Protein AF-A0A9X8BL71-F1 (afdb_monomer_lite)

Structure (mmCIF, N/CA/C/O backbone):
data_AF-A0A9X8BL71-F1
#
_entry.id   AF-A0A9X8BL71-F1
#
loop_
_atom_site.group_PDB
_atom_site.id
_atom_site.type_symbol
_atom_site.label_atom_id
_atom_site.label_alt_id
_atom_site.label_comp_id
_atom_site.label_asym_id
_atom_site.label_entity_id
_atom_site.label_seq_id
_atom_site.pdbx_PDB_ins_code
_atom_site.Cartn_x
_atom_site.Cartn_y
_atom_site.Cartn_z
_atom_site.occupancy
_atom_site.B_iso_or_equiv
_atom_site.auth_seq_id
_atom_site.auth_comp_id
_atom_site.auth_asym_id
_atom_site.auth_atom_id
_atom_site.pdbx_PDB_model_num
ATOM 1 N N . MET A 1 1 ? -36.465 2.097 -69.182 1.00 42.53 1 MET A N 1
ATOM 2 C CA . MET A 1 1 ? -35.877 3.224 -68.424 1.00 42.53 1 MET A CA 1
ATOM 3 C C . MET A 1 1 ? -35.807 2.809 -66.964 1.00 42.53 1 MET A C 1
ATOM 5 O O . MET A 1 1 ? -36.840 2.729 -66.320 1.00 42.53 1 MET A O 1
ATOM 9 N N . GLY A 1 2 ? -34.626 2.405 -66.493 1.00 34.69 2 GLY A N 1
ATOM 10 C CA . GLY A 1 2 ? -34.419 1.931 -65.124 1.00 34.69 2 GLY A CA 1
ATOM 11 C C . GLY A 1 2 ? -33.659 2.970 -64.309 1.00 34.69 2 GLY A C 1
ATOM 12 O O . GLY A 1 2 ? -32.609 3.430 -64.747 1.00 34.69 2 GLY A O 1
ATOM 13 N N . VAL A 1 3 ? -34.172 3.318 -63.130 1.00 37.19 3 VAL A N 1
ATOM 14 C CA . VAL A 1 3 ? -33.459 4.131 -62.138 1.00 37.19 3 VAL A CA 1
ATOM 15 C C . VAL A 1 3 ? -33.104 3.213 -60.973 1.00 37.19 3 VAL A C 1
ATOM 17 O O . VAL A 1 3 ? -33.975 2.745 -60.243 1.00 37.19 3 VAL A O 1
ATOM 20 N N . LYS A 1 4 ? -31.811 2.897 -60.856 1.00 36.00 4 LYS A N 1
ATOM 21 C CA . LYS A 1 4 ? -31.236 2.114 -59.760 1.00 36.00 4 LYS A CA 1
ATOM 22 C C . LYS A 1 4 ? -31.095 2.983 -58.509 1.00 36.00 4 LYS A C 1
ATOM 24 O O . LYS A 1 4 ? -30.549 4.082 -58.560 1.00 36.00 4 LYS A O 1
ATOM 29 N N . VAL A 1 5 ? -31.543 2.420 -57.392 1.00 34.47 5 VAL A N 1
ATOM 30 C CA . VAL A 1 5 ? -31.324 2.873 -56.014 1.00 34.47 5 VAL A CA 1
ATOM 31 C C . VAL A 1 5 ? -29.822 2.951 -55.711 1.00 34.47 5 VAL A C 1
ATOM 33 O O . VAL A 1 5 ? -29.068 2.028 -56.024 1.00 34.47 5 VAL A O 1
ATOM 36 N N . ARG A 1 6 ? -29.387 4.052 -55.091 1.00 33.81 6 ARG A N 1
ATOM 37 C CA . ARG A 1 6 ? -28.014 4.268 -54.616 1.00 33.81 6 ARG A CA 1
ATOM 38 C C . ARG A 1 6 ? -27.893 3.672 -53.208 1.00 33.81 6 ARG A C 1
ATOM 40 O O . ARG A 1 6 ? -28.439 4.225 -52.260 1.00 33.81 6 ARG A O 1
ATOM 47 N N . VAL A 1 7 ? -27.210 2.537 -53.083 1.00 36.06 7 VAL A N 1
ATOM 48 C CA . VAL A 1 7 ? -26.837 1.940 -51.790 1.00 36.06 7 VAL A CA 1
ATOM 49 C C . VAL A 1 7 ? -25.529 2.586 -51.323 1.00 36.06 7 VAL A C 1
ATOM 51 O O . VAL A 1 7 ? -24.581 2.694 -52.100 1.00 36.06 7 VAL A O 1
ATOM 54 N N . GLN A 1 8 ? -25.501 3.061 -50.076 1.00 35.25 8 GLN A N 1
ATOM 55 C CA . GLN A 1 8 ? -24.311 3.602 -49.414 1.00 35.25 8 GLN A CA 1
ATOM 56 C C . GLN A 1 8 ? -23.224 2.525 -49.261 1.00 35.25 8 GLN A C 1
ATOM 58 O O . GLN A 1 8 ? -23.508 1.398 -48.862 1.00 35.25 8 GLN A O 1
ATOM 63 N N . SER A 1 9 ? -21.977 2.899 -49.560 1.00 34.56 9 SER A N 1
ATOM 64 C CA . SER A 1 9 ? -20.780 2.080 -49.334 1.00 34.56 9 SER A CA 1
ATOM 65 C C . SER A 1 9 ? -20.351 2.151 -47.865 1.00 34.56 9 SER A C 1
ATOM 67 O O . SER A 1 9 ? -20.309 3.256 -47.318 1.00 34.56 9 SER A O 1
ATOM 69 N N . PRO A 1 10 ? -19.976 1.030 -47.228 1.00 38.28 10 PRO A N 1
ATOM 70 C CA . PRO A 1 10 ? -19.400 1.042 -45.895 1.00 38.28 10 PRO A CA 1
ATOM 71 C C . PRO A 1 10 ? -17.873 1.241 -45.911 1.00 38.28 10 PRO A C 1
ATOM 73 O O . PRO A 1 10 ? -17.178 0.861 -46.850 1.00 38.28 10 PRO A O 1
ATOM 76 N N . SER A 1 11 ? -17.410 1.778 -44.781 1.00 36.69 11 SER A N 1
ATOM 77 C CA . SER A 1 11 ? -16.086 1.665 -44.154 1.00 36.69 11 SER A CA 1
ATOM 78 C C . SER A 1 11 ? -14.888 2.403 -44.768 1.00 36.69 11 SER A C 1
ATOM 80 O O . SER A 1 11 ? -14.173 1.884 -45.623 1.00 36.69 11 SER A O 1
ATOM 82 N N . GLU A 1 12 ? -14.565 3.548 -44.163 1.00 38.12 12 GLU A N 1
ATOM 83 C CA . GLU A 1 12 ? -13.177 3.947 -43.927 1.00 38.12 12 GLU A CA 1
ATOM 84 C C . GLU A 1 12 ? -12.542 2.949 -42.945 1.00 38.12 12 GLU A C 1
ATOM 86 O O . GLU A 1 12 ? -12.795 2.982 -41.742 1.00 38.12 12 GLU A O 1
ATOM 91 N N . VAL A 1 13 ? -11.724 2.034 -43.461 1.00 36.94 13 VAL A N 1
ATOM 92 C CA . VAL A 1 13 ? -10.752 1.293 -42.651 1.00 36.94 13 VAL A CA 1
ATOM 93 C C . VAL A 1 13 ? -9.390 1.897 -42.958 1.00 36.94 13 VAL A C 1
ATOM 95 O O . VAL A 1 13 ? -8.864 1.723 -44.058 1.00 36.94 13 VAL A O 1
ATOM 98 N N . ALA A 1 14 ? -8.835 2.634 -41.997 1.00 33.94 14 ALA A N 1
ATOM 99 C CA . ALA A 1 14 ? -7.467 3.128 -42.061 1.00 33.94 14 ALA A CA 1
ATOM 100 C C . ALA A 1 14 ? -6.507 1.935 -42.213 1.00 33.94 14 ALA A C 1
ATOM 102 O O . ALA A 1 14 ? -6.445 1.058 -41.349 1.00 33.94 14 ALA A O 1
ATOM 103 N N . ARG A 1 15 ? -5.794 1.879 -43.342 1.00 34.44 15 ARG A N 1
ATOM 104 C CA . ARG A 1 15 ? -4.758 0.878 -43.613 1.00 34.44 15 ARG A CA 1
ATOM 105 C C . ARG A 1 15 ? -3.467 1.299 -42.915 1.00 34.44 15 ARG A C 1
ATOM 107 O O . ARG A 1 15 ? -2.994 2.410 -43.119 1.00 34.44 15 ARG A O 1
ATOM 114 N N . CYS A 1 16 ? -2.906 0.405 -42.109 1.00 40.03 16 CYS A N 1
ATOM 115 C CA . CYS A 1 16 ? -1.539 0.521 -41.613 1.00 40.03 16 CYS A CA 1
ATOM 116 C C . CYS A 1 16 ? -0.601 0.118 -42.765 1.00 40.03 16 CYS A C 1
ATOM 118 O O . CYS A 1 16 ? -0.663 -1.020 -43.229 1.00 40.03 16 CYS A O 1
ATOM 120 N N . GLU A 1 17 ? 0.209 1.042 -43.275 1.00 38.09 17 GLU A N 1
ATOM 121 C CA . GLU A 1 17 ? 1.196 0.751 -44.317 1.00 38.09 17 GLU A CA 1
ATOM 122 C C . GLU A 1 17 ? 2.411 0.039 -43.709 1.00 38.09 17 GLU A C 1
ATOM 124 O O . GLU A 1 17 ? 3.272 0.677 -43.113 1.00 38.09 17 GLU A O 1
ATOM 129 N N . ASP A 1 18 ? 2.472 -1.287 -43.854 1.00 41.06 18 ASP A N 1
ATOM 130 C CA . ASP A 1 18 ? 3.735 -2.028 -43.961 1.00 41.06 18 ASP A CA 1
ATOM 131 C C . ASP A 1 18 ? 3.487 -3.342 -44.746 1.00 41.06 18 ASP A C 1
ATOM 133 O O . ASP A 1 18 ? 2.776 -4.222 -44.246 1.00 41.06 18 ASP A O 1
ATOM 137 N N . PRO A 1 19 ? 3.974 -3.507 -45.995 1.00 40.38 19 PRO A N 1
ATOM 138 C CA . PRO A 1 19 ? 3.538 -4.596 -46.882 1.00 40.38 19 PRO A CA 1
ATOM 139 C C . PRO A 1 19 ? 4.085 -5.995 -46.549 1.00 40.38 19 PRO A C 1
ATOM 141 O O . PRO A 1 19 ? 3.813 -6.933 -47.296 1.00 40.38 19 PRO A O 1
ATOM 144 N N . ALA A 1 20 ? 4.870 -6.168 -45.481 1.00 43.75 20 ALA A N 1
ATOM 145 C CA . ALA A 1 20 ? 5.660 -7.387 -45.271 1.00 43.75 20 ALA A CA 1
ATOM 146 C C . ALA A 1 20 ? 5.193 -8.312 -44.129 1.00 43.75 20 ALA A C 1
ATOM 148 O O . ALA A 1 20 ? 5.834 -9.335 -43.889 1.00 43.75 20 ALA A O 1
ATOM 149 N N . ILE A 1 21 ? 4.091 -8.019 -43.425 1.00 43.31 21 ILE A N 1
ATOM 150 C CA . ILE A 1 21 ? 3.631 -8.869 -42.313 1.00 43.31 21 ILE A CA 1
ATOM 151 C C . ILE A 1 21 ? 2.203 -9.360 -42.561 1.00 43.31 21 ILE A C 1
ATOM 153 O O . ILE A 1 21 ? 1.238 -8.605 -42.519 1.00 43.31 21 ILE A O 1
ATOM 157 N N . SER A 1 22 ? 2.121 -10.666 -42.818 1.00 37.38 22 SER A N 1
ATOM 158 C CA . SER A 1 22 ? 0.932 -11.519 -42.899 1.00 37.38 22 SER A CA 1
ATOM 159 C C . SER A 1 22 ? -0.295 -11.003 -42.130 1.00 37.38 22 SER A C 1
ATOM 161 O O . SER A 1 22 ? -0.257 -10.727 -40.930 1.00 37.38 22 SER A O 1
ATOM 163 N N . ALA A 1 23 ? -1.412 -10.954 -42.850 1.00 43.12 23 ALA A N 1
ATOM 164 C CA . ALA A 1 23 ? -2.680 -10.336 -42.496 1.00 43.12 23 ALA A CA 1
ATOM 165 C C . ALA A 1 23 ? -3.531 -11.134 -41.481 1.00 43.12 23 ALA A C 1
ATOM 167 O O . ALA A 1 23 ? -4.667 -11.500 -41.774 1.00 43.12 23 ALA A O 1
ATOM 168 N N . THR A 1 24 ? -3.022 -11.390 -40.273 1.00 39.34 24 THR A N 1
ATOM 169 C CA . THR A 1 24 ? -3.803 -12.061 -39.205 1.00 39.34 24 THR A CA 1
ATOM 170 C C . THR A 1 24 ? -3.728 -11.415 -37.823 1.00 39.34 24 THR A C 1
ATOM 172 O O . THR A 1 24 ? -4.415 -11.871 -36.911 1.00 39.34 24 THR A O 1
ATOM 175 N N . LEU A 1 25 ? -2.972 -10.330 -37.640 1.00 44.84 25 LEU A N 1
ATOM 176 C CA . LEU A 1 25 ? -3.018 -9.547 -36.404 1.00 44.84 25 LEU A CA 1
ATOM 177 C C . LEU A 1 25 ? -3.731 -8.219 -36.683 1.00 44.84 25 LEU A C 1
ATOM 179 O O . LEU A 1 25 ? -3.232 -7.445 -37.501 1.00 44.84 25 LEU A O 1
ATOM 183 N N . PRO A 1 26 ? -4.883 -7.927 -36.044 1.00 46.94 26 PRO A N 1
ATOM 184 C CA . PRO A 1 26 ? -5.487 -6.605 -36.160 1.00 46.94 26 PRO A CA 1
ATOM 185 C C . PRO A 1 26 ? -4.450 -5.561 -35.735 1.00 46.94 26 PRO A C 1
ATOM 187 O O . PRO A 1 26 ? -3.724 -5.792 -34.761 1.00 46.94 26 PRO A O 1
ATOM 190 N N . CYS A 1 27 ? -4.358 -4.430 -36.453 1.00 43.50 27 CYS A N 1
ATOM 191 C CA . CYS A 1 27 ? -3.534 -3.302 -36.011 1.00 43.50 27 CYS A CA 1
ATOM 192 C C . CYS A 1 27 ? -3.857 -3.057 -34.536 1.00 43.50 27 CYS A C 1
ATOM 194 O O . CYS A 1 27 ? -5.011 -2.812 -34.184 1.00 43.50 27 CYS A O 1
ATOM 196 N N . ALA A 1 28 ? -2.863 -3.242 -33.666 1.00 55.75 28 ALA A N 1
ATOM 197 C CA . ALA A 1 28 ? -3.102 -3.289 -32.235 1.00 55.75 28 ALA A CA 1
ATOM 198 C C . ALA A 1 28 ? -3.668 -1.938 -31.792 1.00 55.75 28 ALA A C 1
ATOM 200 O O . ALA A 1 28 ? -2.936 -0.950 -31.743 1.00 55.75 28 ALA A O 1
ATOM 201 N N . SER A 1 29 ? -4.962 -1.884 -31.472 1.00 69.06 29 SER A N 1
ATOM 202 C CA . SER A 1 29 ? -5.596 -0.687 -30.938 1.00 69.06 29 SER A CA 1
ATOM 203 C C . SER A 1 29 ? -4.992 -0.401 -29.564 1.00 69.06 29 SER A C 1
ATOM 205 O O . SER A 1 29 ? -5.346 -1.010 -28.548 1.00 69.06 29 SER A O 1
ATOM 207 N N . CYS A 1 30 ? -4.009 0.496 -29.552 1.00 77.56 30 CYS A N 1
ATOM 208 C CA . CYS A 1 30 ? -3.276 0.905 -28.367 1.00 77.56 30 CYS A CA 1
ATOM 209 C C . CYS A 1 30 ? -4.239 1.322 -27.256 1.00 77.56 30 CYS A C 1
ATOM 211 O O . CYS A 1 30 ? -5.086 2.187 -27.471 1.00 77.56 30 CYS A O 1
ATOM 213 N N . TRP A 1 31 ? -4.093 0.724 -26.067 1.00 79.75 31 TRP A N 1
ATOM 214 C CA . TRP A 1 31 ? -4.802 1.168 -24.857 1.00 79.75 31 TRP A CA 1
ATOM 215 C C . TRP A 1 31 ? -6.340 1.143 -24.981 1.00 79.75 31 TRP A C 1
ATOM 217 O O . TRP A 1 31 ? -7.043 1.908 -24.331 1.00 79.75 31 TRP A O 1
ATOM 227 N N . SER A 1 32 ? -6.872 0.257 -25.826 1.00 84.25 32 SER A N 1
ATOM 228 C CA . SER A 1 32 ? -8.287 0.239 -26.231 1.00 84.25 32 SER A CA 1
ATOM 229 C C . SER A 1 32 ? -9.255 -0.432 -25.253 1.00 84.25 32 SER A C 1
ATOM 231 O O . SER A 1 32 ? -10.466 -0.422 -25.488 1.00 84.25 32 SER A O 1
ATOM 233 N N . LYS A 1 33 ? -8.749 -1.004 -24.159 1.00 87.62 33 LYS A N 1
ATOM 234 C CA . LYS A 1 33 ? -9.543 -1.637 -23.103 1.00 87.62 33 LYS A CA 1
ATOM 235 C C . LYS A 1 33 ? -8.941 -1.354 -21.737 1.00 87.62 33 LYS A C 1
ATOM 237 O O . LYS A 1 33 ? -7.735 -1.145 -21.635 1.00 87.62 33 LYS A O 1
ATOM 242 N N . ASP A 1 34 ? -9.781 -1.395 -20.716 1.00 93.25 34 ASP A N 1
ATOM 243 C CA . ASP A 1 34 ? -9.341 -1.376 -19.326 1.00 93.25 34 ASP A CA 1
ATOM 244 C C . ASP A 1 34 ? -8.928 -2.790 -18.895 1.00 93.25 34 ASP A C 1
ATOM 246 O O . ASP A 1 34 ? -9.400 -3.786 -19.451 1.00 93.25 34 ASP A O 1
ATOM 250 N N . TYR A 1 35 ? -8.039 -2.874 -17.911 1.00 93.38 35 TYR A N 1
ATOM 251 C CA . TYR A 1 35 ? -7.516 -4.132 -17.380 1.00 93.38 35 TYR A CA 1
ATOM 252 C C . TYR A 1 35 ? -7.792 -4.192 -15.887 1.00 93.38 35 TYR A C 1
ATOM 254 O O . TYR A 1 35 ? -7.614 -3.191 -15.200 1.00 93.38 35 TYR A O 1
ATOM 262 N N . ALA A 1 36 ? -8.194 -5.349 -15.372 1.00 96.25 36 ALA A N 1
ATOM 263 C CA . ALA A 1 36 ? -8.408 -5.539 -13.945 1.00 96.25 36 ALA A CA 1
ATOM 264 C C . ALA A 1 36 ? -7.913 -6.912 -13.498 1.00 96.25 36 ALA A C 1
ATOM 266 O O . ALA A 1 36 ? -8.026 -7.883 -14.246 1.00 96.25 36 ALA A O 1
ATOM 267 N N . LYS A 1 37 ? -7.397 -6.987 -12.270 1.00 96.38 37 LYS A N 1
ATOM 268 C CA . LYS A 1 37 ? -6.933 -8.226 -11.646 1.00 96.38 37 LYS A CA 1
ATOM 269 C C . LYS A 1 37 ? -7.162 -8.189 -10.142 1.00 96.38 37 LYS A C 1
ATOM 271 O O . LYS A 1 37 ? -6.903 -7.176 -9.495 1.00 96.38 37 LYS A O 1
ATOM 276 N N . GLU A 1 38 ? -7.626 -9.306 -9.596 1.00 97.94 38 GLU A N 1
ATOM 277 C CA . GLU A 1 38 ? -7.583 -9.563 -8.157 1.00 97.94 38 GLU A CA 1
ATOM 278 C C . GLU A 1 38 ? -6.178 -10.057 -7.807 1.00 97.94 38 GLU A C 1
ATOM 280 O O . GLU A 1 38 ? -5.714 -11.081 -8.314 1.00 97.94 38 GLU A O 1
ATOM 285 N N . ILE A 1 39 ? -5.483 -9.299 -6.970 1.00 98.06 39 ILE A N 1
ATOM 286 C CA . ILE A 1 39 ? -4.155 -9.636 -6.483 1.00 98.06 39 ILE A CA 1
ATOM 287 C C . ILE A 1 39 ? -4.312 -10.448 -5.206 1.00 98.06 39 ILE A C 1
ATOM 289 O O . ILE A 1 39 ? -5.062 -10.075 -4.308 1.00 98.06 39 ILE A O 1
ATOM 293 N N . LYS A 1 40 ? -3.599 -11.571 -5.137 1.00 97.12 40 LYS A N 1
ATOM 294 C CA . LYS A 1 40 ? -3.461 -12.401 -3.940 1.00 97.12 40 LYS A CA 1
ATOM 295 C C . LYS A 1 40 ? -2.095 -13.070 -3.964 1.00 97.12 40 LYS A C 1
ATOM 297 O O . LYS A 1 40 ? -1.930 -14.133 -4.556 1.00 97.12 40 LYS A O 1
ATOM 302 N N . VAL A 1 41 ? -1.108 -12.423 -3.355 1.00 95.44 41 VAL A N 1
ATOM 303 C CA . VAL A 1 41 ? 0.298 -12.851 -3.432 1.00 95.44 41 VAL A CA 1
ATOM 304 C C . VAL A 1 41 ? 0.991 -12.742 -2.083 1.00 95.44 41 VAL A C 1
ATOM 306 O O . VAL A 1 41 ? 0.605 -11.928 -1.249 1.00 95.44 41 VAL A O 1
ATOM 309 N N . ASN A 1 42 ? 2.031 -13.544 -1.861 1.00 94.44 42 ASN A N 1
ATOM 310 C CA . ASN A 1 42 ? 2.946 -13.316 -0.745 1.00 94.44 42 ASN A CA 1
ATOM 311 C C . ASN A 1 42 ? 3.889 -12.152 -1.118 1.00 94.44 42 ASN A C 1
ATOM 313 O O . ASN A 1 42 ? 4.532 -12.233 -2.168 1.00 94.44 42 ASN A O 1
ATOM 317 N N . PRO A 1 43 ? 3.964 -11.073 -0.316 1.00 94.69 43 PRO A N 1
ATOM 318 C CA . PRO A 1 43 ? 4.797 -9.915 -0.635 1.00 94.69 43 PRO A CA 1
ATOM 319 C C . PRO A 1 43 ? 6.295 -10.195 -0.439 1.00 94.69 43 PRO A C 1
ATOM 321 O O . PRO A 1 43 ? 7.130 -9.544 -1.070 1.00 94.69 43 PRO A O 1
ATOM 324 N N . VAL A 1 44 ? 6.653 -11.174 0.400 1.00 93.12 44 VAL A N 1
ATOM 325 C CA . VAL A 1 44 ? 8.048 -11.519 0.704 1.00 93.12 44 VAL A CA 1
ATOM 326 C C . VAL A 1 44 ? 8.724 -12.091 -0.532 1.00 93.12 44 VAL A C 1
ATOM 328 O O . VAL A 1 44 ? 8.198 -13.002 -1.169 1.00 93.12 44 VAL A O 1
ATOM 331 N N . LYS A 1 45 ? 9.887 -11.534 -0.883 1.00 92.69 45 LYS A N 1
ATOM 332 C CA . LYS A 1 45 ? 10.661 -11.858 -2.097 1.00 92.69 45 LYS A CA 1
ATOM 333 C C . LYS A 1 45 ? 9.936 -11.570 -3.423 1.00 92.69 45 LYS A C 1
ATOM 335 O O . LYS A 1 45 ? 10.494 -11.833 -4.483 1.00 92.69 45 LYS A O 1
ATOM 340 N N . ARG A 1 46 ? 8.730 -10.991 -3.384 1.00 95.06 46 ARG A N 1
ATOM 341 C CA . ARG A 1 46 ? 8.026 -10.463 -4.563 1.00 95.06 46 ARG A CA 1
ATOM 342 C C . ARG A 1 46 ? 8.116 -8.944 -4.639 1.00 95.06 46 ARG A C 1
ATOM 344 O O . ARG A 1 46 ? 8.401 -8.406 -5.703 1.00 95.06 46 ARG A O 1
ATOM 351 N N . TYR A 1 47 ? 7.856 -8.268 -3.524 1.00 97.12 47 TYR A N 1
ATOM 352 C CA . TYR A 1 47 ? 7.868 -6.807 -3.418 1.00 97.12 47 TYR A CA 1
ATOM 353 C C . TYR A 1 47 ? 9.054 -6.318 -2.600 1.00 97.12 47 TYR A C 1
ATOM 355 O O . TYR A 1 47 ? 9.707 -5.345 -2.970 1.00 97.12 47 TYR A O 1
ATOM 363 N N . SER A 1 48 ? 9.361 -7.018 -1.510 1.00 96.25 48 SER A N 1
ATOM 364 C CA . SER A 1 48 ? 10.444 -6.666 -0.599 1.00 96.25 48 SER A CA 1
ATOM 365 C C . SER A 1 48 ? 10.924 -7.874 0.199 1.00 96.25 48 SER A C 1
ATOM 367 O O . SER A 1 48 ? 10.257 -8.909 0.250 1.00 96.25 48 SER A O 1
ATOM 369 N N . ASP A 1 49 ? 12.067 -7.730 0.857 1.00 94.56 49 ASP A N 1
ATOM 370 C CA . ASP A 1 49 ? 12.572 -8.682 1.844 1.00 94.56 49 ASP A CA 1
ATOM 371 C C . ASP A 1 49 ? 13.134 -7.926 3.057 1.00 94.56 49 ASP A C 1
ATOM 373 O O . ASP A 1 49 ? 13.633 -6.803 2.923 1.00 94.56 49 ASP A O 1
ATOM 377 N N . GLN A 1 50 ? 13.026 -8.537 4.236 1.00 92.44 50 GLN A N 1
ATOM 378 C CA . GLN A 1 50 ? 13.635 -8.033 5.466 1.00 92.44 50 GLN A CA 1
ATOM 379 C C . GLN A 1 50 ? 14.855 -8.888 5.776 1.00 92.44 50 GLN A C 1
ATOM 381 O O . GLN A 1 50 ? 14.758 -10.114 5.883 1.00 92.44 50 GLN A O 1
ATOM 386 N N . LEU A 1 51 ? 16.000 -8.232 5.916 1.00 93.00 51 LEU A N 1
ATOM 387 C CA . LEU A 1 51 ? 17.295 -8.870 6.069 1.00 93.00 51 LEU A CA 1
ATOM 388 C C . LEU A 1 51 ? 17.875 -8.562 7.447 1.00 93.00 51 LEU A C 1
ATOM 390 O O . LEU A 1 51 ? 17.679 -7.481 8.004 1.00 93.00 51 LEU A O 1
ATOM 394 N N . ASN A 1 52 ? 18.622 -9.514 7.983 1.00 89.88 52 ASN A N 1
ATOM 395 C CA . ASN A 1 52 ? 19.424 -9.314 9.176 1.00 89.88 52 ASN A CA 1
ATOM 396 C C . ASN A 1 52 ? 20.734 -8.561 8.853 1.00 89.88 52 ASN A C 1
ATOM 398 O O . ASN A 1 52 ? 21.016 -8.219 7.703 1.00 89.88 52 ASN A O 1
ATOM 402 N N . ALA A 1 53 ? 21.566 -8.358 9.875 1.00 86.56 53 ALA A N 1
ATOM 403 C CA . ALA A 1 53 ? 22.859 -7.675 9.768 1.00 86.56 53 ALA A CA 1
ATOM 404 C C . ALA A 1 53 ? 23.834 -8.303 8.755 1.00 86.56 53 ALA A C 1
ATOM 406 O O . ALA A 1 53 ? 24.699 -7.615 8.218 1.00 86.56 53 ALA A O 1
ATOM 407 N N . GLU A 1 54 ? 23.707 -9.606 8.504 1.00 89.12 54 GLU A N 1
ATOM 408 C CA . GLU A 1 54 ? 24.532 -10.358 7.561 1.00 89.12 54 GLU A CA 1
ATOM 409 C C . GLU A 1 54 ? 23.918 -10.416 6.149 1.00 89.12 54 GLU A C 1
ATOM 411 O O . GLU A 1 54 ? 24.426 -11.135 5.288 1.00 89.12 54 GLU A O 1
ATOM 416 N N . GLY A 1 55 ? 22.816 -9.698 5.905 1.00 89.94 55 GLY A N 1
ATOM 417 C CA . GLY A 1 55 ? 22.107 -9.688 4.626 1.00 89.94 55 GLY A CA 1
ATOM 418 C C . GLY A 1 55 ? 21.262 -10.941 4.368 1.00 89.94 55 GLY A C 1
ATOM 419 O O . GLY A 1 55 ? 20.878 -11.199 3.228 1.00 89.94 55 GLY A O 1
ATOM 420 N N . LYS A 1 56 ? 20.970 -11.745 5.398 1.00 91.81 56 LYS A N 1
ATOM 421 C CA . LYS A 1 56 ? 20.130 -12.947 5.285 1.00 91.81 56 LYS A CA 1
ATOM 422 C C . LYS A 1 56 ? 18.668 -12.621 5.569 1.00 91.81 56 LYS A C 1
ATOM 424 O O . LYS A 1 56 ? 18.373 -11.928 6.537 1.00 91.81 56 LYS A O 1
ATOM 429 N N . SER A 1 57 ? 17.761 -13.168 4.759 1.00 92.19 57 SER A N 1
ATOM 430 C CA . SER A 1 57 ? 16.311 -13.015 4.947 1.00 92.19 57 SER A CA 1
ATOM 431 C C . SER A 1 57 ? 15.849 -13.612 6.278 1.00 92.19 57 SER A C 1
ATOM 433 O O . SER A 1 57 ? 16.289 -14.696 6.661 1.00 92.19 57 SER A O 1
ATOM 435 N N . TYR A 1 58 ? 14.934 -12.917 6.955 1.00 85.94 58 TYR A N 1
ATOM 436 C CA . TYR A 1 58 ? 14.288 -13.393 8.182 1.00 85.94 58 TYR A CA 1
ATOM 437 C C . TYR A 1 58 ? 13.213 -14.469 7.952 1.00 85.94 58 TYR A C 1
ATOM 439 O O . TYR A 1 58 ? 12.706 -15.029 8.919 1.00 85.94 58 TYR A O 1
ATOM 447 N N . GLU A 1 59 ? 12.848 -14.755 6.697 1.00 80.50 59 GLU A N 1
ATOM 448 C CA . GLU A 1 59 ? 11.776 -15.698 6.332 1.00 80.50 59 GLU A CA 1
ATOM 449 C C . GLU A 1 59 ? 10.426 -15.420 7.018 1.00 80.50 59 GLU A C 1
ATOM 451 O O . GLU A 1 59 ? 9.644 -16.330 7.298 1.00 80.50 59 GLU A O 1
ATOM 456 N N . TYR A 1 60 ? 10.118 -14.144 7.272 1.00 81.62 60 TYR A N 1
ATOM 457 C CA . TYR A 1 60 ? 8.820 -13.766 7.819 1.00 81.62 60 TYR A CA 1
ATOM 458 C C . TYR A 1 60 ? 7.675 -14.227 6.917 1.00 81.62 60 TYR A C 1
ATOM 460 O O . TYR A 1 60 ? 7.744 -14.153 5.690 1.00 81.62 60 TYR A O 1
ATOM 468 N N . ASN A 1 61 ? 6.580 -14.656 7.539 1.00 81.81 61 ASN A N 1
ATOM 469 C CA . ASN A 1 61 ? 5.338 -14.938 6.840 1.00 81.81 61 ASN A CA 1
ATOM 470 C C . ASN A 1 61 ? 4.291 -13.888 7.207 1.00 81.81 61 ASN A C 1
ATOM 472 O O . ASN A 1 61 ? 3.589 -14.005 8.208 1.00 81.81 61 ASN A O 1
ATOM 476 N N . PHE A 1 62 ? 4.171 -12.874 6.359 1.00 80.94 62 PHE A N 1
ATOM 477 C CA . PHE A 1 62 ? 3.178 -11.813 6.511 1.00 80.94 62 PHE A CA 1
ATOM 478 C C . PHE A 1 62 ? 1.781 -12.209 5.993 1.00 80.94 62 PHE A C 1
ATOM 480 O O . PHE A 1 62 ? 0.833 -11.431 6.098 1.00 80.94 62 PHE A O 1
ATOM 487 N N . GLY A 1 63 ? 1.626 -13.423 5.456 1.00 88.31 63 GLY A N 1
ATOM 488 C CA . GLY A 1 63 ? 0.416 -13.859 4.768 1.00 88.31 63 GLY A CA 1
ATOM 489 C C . GLY A 1 63 ? 0.275 -13.254 3.368 1.00 88.31 63 GLY A C 1
ATOM 490 O O . GLY A 1 63 ? 1.098 -12.461 2.909 1.00 88.31 63 GLY A O 1
ATOM 491 N N . ALA A 1 64 ? -0.780 -13.660 2.660 1.00 93.56 64 ALA A N 1
ATOM 492 C CA . ALA A 1 64 ? -1.069 -13.120 1.338 1.00 93.56 64 ALA A CA 1
ATOM 493 C C . ALA A 1 64 ? -1.648 -11.704 1.443 1.00 93.56 64 ALA A C 1
ATOM 495 O O . ALA A 1 64 ? -2.540 -11.450 2.254 1.00 93.56 64 ALA A O 1
ATOM 496 N N . ARG A 1 65 ? -1.180 -10.809 0.575 1.00 95.94 65 ARG A N 1
ATOM 497 C CA . ARG A 1 65 ? -1.727 -9.466 0.404 1.00 95.94 65 ARG A CA 1
ATOM 498 C C . ARG A 1 65 ? -2.733 -9.456 -0.724 1.00 95.94 65 ARG A C 1
ATOM 500 O O . ARG A 1 65 ? -2.493 -10.056 -1.774 1.00 95.94 65 ARG A O 1
ATOM 507 N N . GLN A 1 66 ? -3.874 -8.835 -0.447 1.00 97.94 66 GLN A N 1
ATOM 508 C CA . GLN A 1 66 ? -5.061 -8.888 -1.284 1.00 97.94 66 GLN A CA 1
ATOM 509 C C . GLN A 1 66 ? -5.578 -7.492 -1.600 1.00 97.94 66 GLN A C 1
ATOM 511 O O . GLN A 1 66 ? -5.782 -6.686 -0.701 1.00 97.94 66 GLN A O 1
ATOM 516 N N . TYR A 1 67 ? -5.789 -7.217 -2.879 1.00 98.50 67 TYR A N 1
ATOM 517 C CA . TYR A 1 67 ? -6.409 -5.990 -3.371 1.00 98.50 67 TYR A CA 1
ATOM 518 C C . TYR A 1 67 ? -6.815 -6.195 -4.825 1.00 98.50 67 TYR A C 1
ATOM 520 O O . TYR A 1 67 ? -6.312 -7.089 -5.506 1.00 98.50 67 TYR A O 1
ATOM 528 N N . LYS A 1 68 ? -7.691 -5.340 -5.335 1.00 98.69 68 LYS A N 1
ATOM 529 C CA . LYS A 1 68 ? -8.029 -5.304 -6.754 1.00 98.69 68 LYS A CA 1
ATOM 530 C C . LYS A 1 68 ? -7.268 -4.170 -7.426 1.00 98.69 68 LYS A C 1
ATOM 532 O O . LYS A 1 68 ? -7.349 -3.018 -7.008 1.00 98.69 68 LYS A O 1
ATOM 537 N N . LEU A 1 69 ? -6.545 -4.499 -8.491 1.00 98.56 69 LEU A N 1
ATOM 538 C CA . LEU A 1 69 ? -5.869 -3.535 -9.350 1.00 98.56 69 LEU 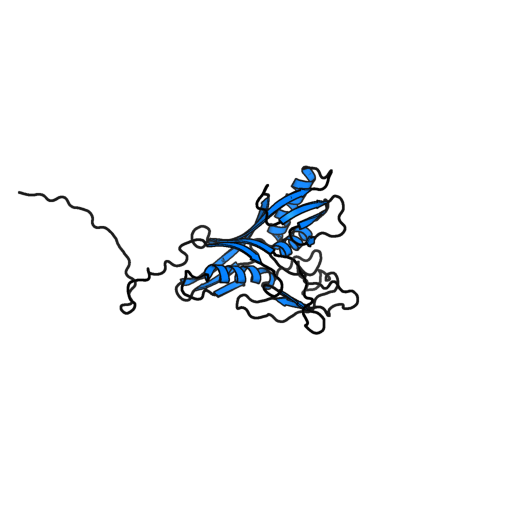A CA 1
ATOM 539 C C . LEU A 1 69 ? -6.695 -3.332 -10.616 1.00 98.56 69 LEU A C 1
ATOM 541 O O . LEU A 1 69 ? -7.049 -4.304 -11.279 1.00 98.56 69 LEU A O 1
ATOM 545 N N . THR A 1 70 ? -6.983 -2.082 -10.973 1.00 98.31 70 THR A N 1
ATOM 546 C CA . THR A 1 70 ? -7.631 -1.740 -12.248 1.00 98.31 70 THR A CA 1
ATOM 547 C C . THR A 1 70 ? -6.854 -0.644 -12.969 1.00 98.31 70 THR A C 1
ATOM 549 O O . THR A 1 70 ? -6.617 0.416 -12.401 1.00 98.31 70 THR A O 1
ATOM 552 N N . ILE A 1 71 ? -6.476 -0.879 -14.225 1.00 96.75 71 ILE A N 1
ATOM 553 C CA . ILE A 1 71 ? -5.809 0.077 -15.113 1.00 96.75 71 ILE A CA 1
ATOM 554 C C . ILE A 1 71 ? -6.827 0.533 -16.158 1.00 96.75 71 ILE A C 1
ATOM 556 O O . ILE A 1 71 ? -7.154 -0.195 -17.099 1.00 96.75 71 ILE A O 1
ATOM 560 N N . TYR A 1 72 ? -7.336 1.750 -15.991 1.00 95.56 72 TYR A N 1
ATOM 561 C CA . TYR A 1 72 ? -8.348 2.336 -16.859 1.00 95.56 72 TYR A CA 1
ATOM 562 C C . TYR A 1 72 ? -7.714 3.014 -18.078 1.00 95.56 72 TYR A C 1
ATOM 564 O O . TYR A 1 72 ? -7.666 4.238 -18.165 1.00 95.56 72 TYR A O 1
ATOM 572 N N . CYS A 1 73 ? -7.200 2.237 -19.025 1.00 90.06 73 CYS A N 1
ATOM 573 C CA . CYS A 1 73 ? -6.579 2.764 -20.241 1.00 90.06 73 CYS A CA 1
ATOM 574 C C . CYS A 1 73 ? -7.565 3.513 -21.160 1.00 90.06 73 CYS A C 1
ATOM 576 O O . CYS A 1 73 ? -7.188 4.509 -21.782 1.00 90.06 73 CYS A O 1
ATOM 578 N N . LYS A 1 74 ? -8.817 3.043 -21.245 1.00 88.31 74 LYS A N 1
ATOM 579 C CA . LYS A 1 74 ? -9.850 3.542 -22.164 1.00 88.31 74 LYS A CA 1
ATOM 580 C C . LYS A 1 74 ? -10.748 4.586 -21.510 1.00 88.31 74 LYS A C 1
ATOM 582 O O . LYS A 1 74 ? -11.034 5.610 -22.124 1.00 88.31 74 LYS A O 1
ATOM 587 N N . THR A 1 75 ? -11.244 4.300 -20.309 1.00 88.31 75 THR A N 1
ATOM 588 C CA . THR A 1 75 ? -12.369 5.046 -19.721 1.00 88.31 75 THR A CA 1
ATOM 589 C C . THR A 1 75 ? -11.918 6.238 -18.881 1.00 88.31 75 THR A C 1
ATOM 591 O O . THR A 1 75 ? -12.259 7.373 -19.199 1.00 88.31 75 THR A O 1
ATOM 594 N N . LEU A 1 76 ? -11.142 5.988 -17.822 1.00 89.25 76 LEU A N 1
ATOM 595 C CA . LEU A 1 76 ? -10.821 6.983 -16.788 1.00 89.25 76 LEU A CA 1
ATOM 596 C C . LEU A 1 76 ? -9.376 7.496 -16.828 1.00 89.25 76 LEU A C 1
ATOM 598 O O . LEU A 1 76 ? -9.076 8.484 -16.167 1.00 89.25 76 LEU A O 1
ATOM 602 N N . LYS A 1 77 ? -8.482 6.847 -17.584 1.00 93.06 77 LYS A N 1
ATOM 603 C CA . LYS A 1 77 ? -7.052 7.193 -17.697 1.00 93.06 77 LYS A CA 1
ATOM 604 C C . LYS A 1 77 ? -6.348 7.286 -16.339 1.00 93.06 77 LYS A C 1
ATOM 606 O O . LYS A 1 77 ? -5.559 8.196 -16.109 1.00 93.06 77 LYS A O 1
ATOM 611 N N . LYS A 1 78 ? -6.602 6.312 -15.463 1.00 96.81 78 LYS A N 1
ATOM 612 C CA . LYS A 1 78 ? -5.991 6.192 -14.130 1.00 96.81 78 LYS A CA 1
ATOM 613 C C . LYS A 1 78 ? -5.763 4.735 -13.742 1.00 96.81 78 LYS A C 1
ATOM 615 O O . LYS A 1 78 ? -6.317 3.831 -14.367 1.00 96.81 78 LYS A O 1
ATOM 620 N N . VAL A 1 79 ? -4.996 4.516 -12.684 1.00 98.19 79 VAL A N 1
ATOM 621 C CA . VAL A 1 79 ? -4.902 3.231 -11.987 1.00 98.19 79 VAL A CA 1
ATOM 622 C C . VAL A 1 79 ? -5.666 3.342 -10.677 1.00 98.19 79 VAL A C 1
ATOM 624 O O . VAL A 1 79 ? -5.546 4.340 -9.977 1.00 98.19 79 VAL A O 1
ATOM 627 N N . SER A 1 80 ? -6.446 2.321 -10.340 1.00 98.38 80 SER A N 1
ATOM 628 C CA . SER A 1 80 ? -7.118 2.217 -9.049 1.00 98.38 80 SER A CA 1
ATOM 629 C C . SER A 1 80 ? -6.640 0.980 -8.306 1.00 98.38 80 SER A C 1
ATOM 631 O O . SER A 1 80 ? -6.634 -0.122 -8.863 1.00 98.38 80 SER A O 1
ATOM 633 N N . VAL A 1 81 ? -6.255 1.191 -7.051 1.00 98.62 81 VAL A N 1
ATOM 634 C CA . VAL A 1 81 ? -5.907 0.163 -6.073 1.00 98.62 81 VAL A CA 1
ATOM 635 C C . VAL A 1 81 ? -7.023 0.132 -5.037 1.00 98.62 81 VAL A C 1
ATOM 637 O O . VAL A 1 81 ? -7.209 1.081 -4.278 1.00 98.62 81 VAL A O 1
ATOM 640 N N . GLU A 1 82 ? -7.805 -0.939 -5.048 1.00 98.62 82 GLU A N 1
ATOM 641 C CA . GLU A 1 82 ? -9.006 -1.093 -4.229 1.00 98.62 82 GLU A CA 1
ATOM 642 C C . GLU A 1 82 ? -8.805 -2.178 -3.179 1.00 98.62 82 GLU A C 1
ATOM 644 O O . GLU A 1 82 ? -8.481 -3.319 -3.516 1.00 98.62 82 GLU A O 1
ATOM 649 N N . ILE A 1 83 ? -9.062 -1.837 -1.919 1.00 98.56 83 ILE A N 1
ATOM 650 C CA . ILE A 1 83 ? -9.132 -2.802 -0.824 1.00 98.56 83 ILE A CA 1
ATOM 651 C C . ILE A 1 83 ? -10.564 -2.866 -0.295 1.00 98.56 83 ILE A C 1
ATOM 653 O O . ILE A 1 83 ? -11.147 -1.855 0.094 1.00 98.56 83 ILE A O 1
ATOM 657 N N . ARG A 1 84 ? -11.128 -4.073 -0.251 1.00 98.75 84 ARG A N 1
ATOM 658 C CA . ARG A 1 84 ? -12.453 -4.351 0.304 1.00 98.75 84 ARG A CA 1
ATOM 659 C C . ARG A 1 84 ? -12.332 -4.779 1.761 1.00 98.75 84 ARG A C 1
ATOM 661 O O . ARG A 1 84 ? -11.632 -5.748 2.059 1.00 98.75 84 ARG A O 1
ATOM 668 N N . LEU A 1 85 ? -13.032 -4.087 2.654 1.00 98.69 85 LEU A N 1
ATOM 669 C CA . LEU A 1 85 ? -13.011 -4.327 4.094 1.00 98.69 85 LEU A CA 1
ATOM 670 C C . LEU A 1 85 ? -14.379 -4.768 4.606 1.00 98.69 85 LEU A C 1
ATOM 672 O O . LEU A 1 85 ? -15.364 -4.050 4.440 1.00 98.69 85 LEU A O 1
ATOM 676 N N . LYS A 1 86 ? -14.433 -5.905 5.298 1.00 98.56 86 LYS A N 1
ATOM 677 C CA . LYS A 1 86 ? -15.599 -6.288 6.102 1.00 98.56 86 LYS A CA 1
ATOM 678 C C . LYS A 1 86 ? -15.397 -5.836 7.536 1.00 98.56 86 LYS A C 1
ATOM 680 O O . LYS A 1 86 ? -14.364 -6.130 8.122 1.00 98.56 86 LYS A O 1
ATOM 685 N N . ILE A 1 87 ? -16.371 -5.144 8.110 1.00 97.94 87 ILE A N 1
ATOM 686 C CA . ILE A 1 87 ? -16.254 -4.607 9.469 1.00 97.94 87 ILE A CA 1
ATOM 687 C C . ILE A 1 87 ? -16.738 -5.644 10.475 1.00 97.94 87 ILE A C 1
ATOM 689 O O . ILE A 1 87 ? -17.862 -6.132 10.368 1.00 97.94 87 ILE A O 1
ATOM 693 N N . GLU A 1 88 ? -15.896 -5.950 11.457 1.00 96.88 88 GLU A N 1
ATOM 694 C CA . GLU A 1 88 ? -16.214 -6.844 12.573 1.00 96.88 88 GLU A CA 1
ATOM 695 C C . GLU A 1 88 ? -15.747 -6.183 13.880 1.00 96.88 88 GLU A C 1
ATOM 697 O O . GLU A 1 88 ? -14.618 -6.399 14.319 1.00 96.88 88 GLU A O 1
ATOM 702 N N . PRO A 1 89 ? -16.571 -5.304 14.477 1.00 95.06 89 PRO A N 1
ATOM 703 C CA . PRO A 1 89 ? -16.196 -4.568 15.676 1.00 95.06 89 PRO A CA 1
ATOM 704 C C . PRO A 1 89 ? -16.326 -5.446 16.930 1.00 95.06 89 PRO A C 1
ATOM 706 O O . PRO A 1 89 ? -17.162 -6.352 16.992 1.00 95.06 89 PRO A O 1
ATOM 709 N N . ASP A 1 90 ? -15.544 -5.139 17.964 1.00 93.50 90 ASP A N 1
ATOM 710 C CA . ASP A 1 90 ? -15.674 -5.788 19.268 1.00 93.50 90 ASP A CA 1
ATOM 711 C C . ASP A 1 90 ? -17.022 -5.487 19.934 1.00 93.50 90 ASP A C 1
ATOM 713 O O . ASP A 1 90 ? -17.674 -4.461 19.706 1.00 93.50 90 ASP A O 1
ATOM 717 N N . LYS A 1 91 ? -17.418 -6.366 20.863 1.00 90.62 91 LYS A N 1
ATOM 718 C CA . LYS A 1 91 ? -18.634 -6.177 21.654 1.00 90.62 91 LYS A CA 1
ATOM 719 C C . LYS A 1 91 ? -18.621 -4.818 22.367 1.00 90.62 91 LYS A C 1
ATOM 721 O O . LYS A 1 91 ? -17.753 -4.513 23.187 1.00 90.62 91 LYS A O 1
ATOM 726 N N . GLY A 1 92 ? -19.663 -4.031 22.115 1.00 86.50 92 GLY A N 1
ATOM 727 C CA . GLY A 1 92 ? -19.869 -2.731 22.749 1.00 86.50 92 GLY A CA 1
ATOM 728 C C . GLY A 1 92 ? -19.070 -1.586 22.126 1.00 86.50 92 GLY A C 1
ATOM 729 O O . GLY A 1 92 ? -18.976 -0.540 22.765 1.00 86.50 92 GLY A O 1
ATOM 730 N N . VAL A 1 93 ? -18.482 -1.781 20.944 1.00 94.00 93 VAL A N 1
ATOM 731 C CA . VAL A 1 93 ? -18.151 -0.687 20.023 1.00 94.00 93 VAL A CA 1
ATOM 732 C C . VAL A 1 93 ? -19.437 -0.307 19.288 1.00 94.00 93 VAL A C 1
ATOM 734 O O . VAL A 1 93 ? -20.082 -1.165 18.687 1.00 94.00 93 VAL A O 1
ATOM 737 N N . ASP A 1 94 ? -19.846 0.954 19.397 1.00 94.38 94 ASP A N 1
ATOM 738 C CA . ASP A 1 94 ? -21.073 1.457 18.775 1.00 94.38 94 ASP A CA 1
ATOM 739 C C . ASP A 1 94 ? -20.847 1.994 17.350 1.00 94.38 94 ASP A C 1
ATOM 741 O O . ASP A 1 94 ? -19.716 2.184 16.895 1.00 94.38 94 ASP A O 1
ATOM 745 N N . GLU A 1 95 ? -21.947 2.267 16.646 1.00 95.38 95 GLU A N 1
ATOM 746 C CA . GLU A 1 95 ? -21.933 2.746 15.259 1.00 95.38 95 GLU A CA 1
ATOM 747 C C . GLU A 1 95 ? -21.207 4.091 15.089 1.00 95.38 95 GLU A C 1
ATOM 749 O O . GLU A 1 95 ? -20.576 4.333 14.062 1.00 95.38 95 GLU A O 1
ATOM 754 N N . THR A 1 96 ? -21.226 4.965 16.101 1.00 95.69 96 THR A N 1
ATOM 755 C CA . THR A 1 96 ? -20.547 6.270 16.030 1.00 95.69 96 THR A CA 1
ATOM 756 C C . THR A 1 96 ? -19.038 6.080 15.947 1.00 95.69 96 THR A C 1
ATOM 758 O O . THR A 1 96 ? -18.356 6.757 15.171 1.00 95.69 96 THR A O 1
ATOM 761 N N . VAL A 1 97 ? -18.510 5.135 16.725 1.00 95.56 97 VAL A N 1
ATOM 762 C CA . VAL A 1 97 ? -17.095 4.767 16.684 1.00 95.56 97 VAL A CA 1
ATOM 763 C C . VAL A 1 97 ? -16.740 4.116 15.349 1.00 95.56 97 VAL A C 1
ATOM 765 O O . VAL A 1 97 ? -15.730 4.485 14.754 1.00 95.56 97 VAL A O 1
ATOM 768 N N . ILE A 1 98 ? -17.583 3.216 14.837 1.00 96.75 98 ILE A N 1
ATOM 769 C CA . ILE A 1 98 ? -17.375 2.577 13.528 1.00 96.75 98 ILE A CA 1
ATOM 770 C C . ILE A 1 98 ? -17.283 3.635 12.421 1.00 96.75 98 ILE A C 1
ATOM 772 O O . ILE A 1 98 ? -16.331 3.636 11.638 1.00 96.75 98 ILE A O 1
ATOM 776 N N . GLU A 1 99 ? -18.223 4.579 12.379 1.00 97.19 99 GLU A N 1
ATOM 777 C CA . GLU A 1 99 ? -18.230 5.669 11.399 1.00 97.19 99 GLU A CA 1
ATOM 778 C C . GLU A 1 99 ? -17.018 6.596 11.534 1.00 97.19 99 GLU A C 1
ATOM 780 O O . GLU A 1 99 ? -16.437 7.023 10.530 1.00 97.19 99 GLU A O 1
ATOM 785 N N . LYS A 1 100 ? -16.586 6.886 12.766 1.00 96.44 100 LYS A N 1
ATOM 786 C CA . LYS A 1 100 ? -15.349 7.634 13.017 1.00 96.44 100 LYS A CA 1
ATOM 787 C C . LYS A 1 100 ? -14.136 6.884 12.460 1.00 96.44 100 LYS A C 1
ATOM 789 O O . LYS A 1 100 ? -13.334 7.496 11.757 1.00 96.44 100 LYS A O 1
ATOM 794 N N . SER A 1 101 ? -14.021 5.582 12.712 1.00 96.75 101 SER A N 1
ATOM 795 C CA . SER A 1 101 ? -12.920 4.748 12.217 1.00 96.75 101 SER A CA 1
ATOM 796 C C . SER A 1 101 ? -12.890 4.683 10.689 1.00 96.75 101 SER A C 1
ATOM 798 O O . SER A 1 101 ? -11.834 4.901 10.095 1.00 96.75 101 SER A O 1
ATOM 800 N N . LYS A 1 102 ? -14.047 4.500 10.030 1.00 97.94 102 LYS A N 1
ATOM 801 C CA . LYS A 1 102 ? -14.162 4.568 8.560 1.00 97.94 102 LYS A CA 1
ATOM 802 C C . LYS A 1 102 ? -13.639 5.901 8.023 1.00 97.94 102 LYS A C 1
ATOM 804 O O . LYS A 1 102 ? -12.813 5.924 7.113 1.00 97.94 102 LYS A O 1
ATOM 809 N N . LYS A 1 103 ? -14.092 7.020 8.599 1.00 97.50 103 LYS A N 1
ATOM 810 C CA . LYS A 1 103 ? -13.679 8.370 8.180 1.00 97.50 103 LYS A CA 1
ATOM 811 C C . LYS A 1 103 ? -12.187 8.606 8.398 1.00 97.50 103 LYS A C 1
ATOM 813 O O . LYS A 1 103 ? -11.538 9.154 7.511 1.00 97.50 103 LYS A O 1
ATOM 818 N N . SER A 1 104 ? -11.641 8.182 9.536 1.00 97.44 104 SER A N 1
ATOM 819 C CA . SER A 1 104 ? -10.210 8.296 9.834 1.00 97.44 104 SER A CA 1
ATOM 820 C C . SER A 1 104 ? -9.353 7.487 8.863 1.00 97.44 104 SER A C 1
ATOM 822 O O . SER A 1 104 ? -8.340 8.005 8.394 1.00 97.44 104 SER A O 1
ATOM 824 N N . LEU A 1 105 ? -9.780 6.271 8.506 1.00 98.12 105 LEU A N 1
ATOM 825 C CA . LEU A 1 105 ? -9.106 5.449 7.503 1.00 98.12 105 LEU A CA 1
ATOM 826 C C . LEU A 1 105 ? -9.116 6.113 6.125 1.00 98.12 105 LEU A C 1
ATOM 828 O O . LEU A 1 105 ? -8.058 6.322 5.537 1.00 98.12 105 LEU A O 1
ATOM 832 N N . ILE A 1 106 ? -10.293 6.512 5.632 1.00 98.19 106 ILE A N 1
ATOM 833 C CA . ILE A 1 106 ? -10.429 7.191 4.333 1.00 98.19 106 ILE A CA 1
ATOM 834 C C . ILE A 1 106 ? -9.581 8.468 4.296 1.00 98.19 106 ILE A C 1
ATOM 836 O O . ILE A 1 106 ? -8.897 8.736 3.309 1.00 98.19 106 ILE A O 1
ATOM 840 N N . LYS A 1 107 ? -9.594 9.246 5.384 1.00 97.94 107 LYS A N 1
ATOM 841 C CA . LYS A 1 107 ? -8.774 10.451 5.524 1.00 97.94 107 LYS A CA 1
ATOM 842 C C . LYS A 1 107 ? -7.281 10.121 5.437 1.00 97.94 107 LYS A C 1
ATOM 844 O O . LYS A 1 107 ? -6.580 10.751 4.653 1.00 97.94 107 LYS A O 1
ATOM 849 N N . GLY A 1 108 ? -6.817 9.118 6.185 1.00 97.75 108 GLY A N 1
ATOM 850 C CA . GLY A 1 108 ? -5.424 8.671 6.162 1.00 97.75 108 GLY A CA 1
ATOM 851 C C . GLY A 1 108 ? -4.964 8.263 4.763 1.00 97.75 108 GLY A C 1
ATOM 852 O O . GLY A 1 108 ? -3.903 8.704 4.319 1.00 97.75 108 GLY A O 1
ATOM 853 N N . ILE A 1 109 ? -5.797 7.504 4.042 1.00 97.94 109 ILE A N 1
ATOM 854 C CA . ILE A 1 109 ? -5.540 7.097 2.653 1.00 97.94 109 ILE A CA 1
ATOM 855 C C . ILE A 1 109 ? -5.415 8.317 1.739 1.00 97.94 109 ILE A C 1
ATOM 857 O O . ILE A 1 109 ? -4.436 8.442 1.003 1.00 97.94 109 ILE A O 1
ATOM 861 N N . LYS A 1 110 ? -6.374 9.242 1.814 1.00 97.38 110 LYS A N 1
ATOM 862 C CA . LYS A 1 110 ? -6.398 10.437 0.967 1.00 97.38 110 LYS A CA 1
ATOM 863 C C . LYS A 1 110 ? -5.197 11.354 1.205 1.00 97.38 110 LYS A C 1
ATOM 865 O O . LYS A 1 110 ? -4.647 11.910 0.263 1.00 97.38 110 LYS A O 1
ATOM 870 N N . GLU A 1 111 ? -4.795 11.537 2.458 1.00 96.81 111 GLU A N 1
ATOM 871 C CA . GLU A 1 111 ? -3.700 12.447 2.810 1.00 96.81 111 GLU A CA 1
ATOM 872 C C . GLU A 1 111 ? -2.327 11.879 2.421 1.00 96.81 111 GLU A C 1
ATOM 874 O O . GLU A 1 111 ? -1.451 12.630 1.971 1.00 96.81 111 GLU A O 1
ATOM 879 N N . ASN A 1 112 ? -2.150 10.558 2.554 1.00 97.06 112 ASN A N 1
ATOM 880 C CA . ASN A 1 112 ? -0.831 9.924 2.507 1.00 97.06 112 ASN A CA 1
ATOM 881 C C . ASN A 1 112 ? -0.586 9.022 1.292 1.00 97.06 112 ASN A C 1
ATOM 883 O O . ASN A 1 112 ? 0.571 8.832 0.954 1.00 97.06 112 ASN A O 1
ATOM 887 N N . TRP A 1 113 ? -1.608 8.494 0.616 1.00 97.62 113 TRP A N 1
ATOM 888 C CA . TRP A 1 113 ? -1.418 7.533 -0.484 1.00 97.62 113 TRP A CA 1
ATOM 889 C C . TRP A 1 113 ? -2.027 7.991 -1.800 1.00 97.62 113 TRP A C 1
ATOM 891 O O . TRP A 1 113 ? -1.431 7.797 -2.861 1.00 97.62 113 TRP A O 1
ATOM 901 N N . ASP A 1 114 ? -3.202 8.612 -1.742 1.00 93.19 114 ASP A N 1
ATOM 902 C CA . ASP A 1 114 ? -3.911 9.027 -2.943 1.00 93.19 114 ASP A CA 1
ATOM 903 C C . ASP A 1 114 ? -3.117 10.069 -3.748 1.00 93.19 114 ASP A C 1
ATOM 905 O O . ASP A 1 114 ? -2.570 11.030 -3.198 1.00 93.19 114 ASP A O 1
ATOM 909 N N . ASN A 1 115 ? -3.040 9.855 -5.064 1.00 90.75 115 ASN A N 1
ATOM 910 C CA . ASN A 1 115 ? -2.330 10.703 -6.023 1.00 90.75 115 ASN A CA 1
ATOM 911 C C . ASN A 1 115 ? -0.846 10.972 -5.689 1.00 90.75 115 ASN A C 1
ATOM 913 O O . ASN A 1 115 ? -0.271 11.945 -6.179 1.00 90.75 115 ASN A O 1
ATOM 917 N N . LYS A 1 116 ? -0.196 10.122 -4.877 1.00 96.38 116 LYS A N 1
ATOM 918 C CA . LYS A 1 116 ? 1.249 10.232 -4.582 1.00 96.38 116 LYS A CA 1
ATOM 919 C C . LYS A 1 116 ? 2.148 9.593 -5.631 1.00 96.38 116 LYS A C 1
ATOM 921 O O . LYS A 1 116 ? 3.348 9.842 -5.632 1.00 96.38 116 LYS A O 1
ATOM 926 N N . PHE A 1 117 ? 1.575 8.772 -6.503 1.00 98.06 117 PHE A N 1
ATOM 927 C CA . PHE A 1 117 ? 2.301 8.038 -7.529 1.00 98.06 117 PHE A CA 1
ATOM 928 C C . PHE A 1 117 ? 1.597 8.164 -8.870 1.00 98.06 117 PHE A C 1
ATOM 930 O O . PHE A 1 117 ? 0.367 8.235 -8.939 1.00 98.06 117 PHE A O 1
ATOM 937 N N . SER A 1 118 ? 2.371 8.082 -9.946 1.00 98.38 118 SER A N 1
ATOM 938 C CA . SER A 1 118 ? 1.844 7.759 -11.266 1.00 98.38 118 SER A CA 1
ATOM 939 C C . SER A 1 118 ? 2.515 6.512 -11.831 1.00 98.38 118 SER A C 1
ATOM 941 O O . SER A 1 118 ? 3.723 6.319 -11.718 1.00 98.38 118 SER A O 1
ATOM 943 N N . LEU A 1 119 ? 1.725 5.662 -12.482 1.00 98.44 119 LEU A N 1
ATOM 944 C CA . LEU A 1 119 ? 2.216 4.533 -13.254 1.00 98.44 119 LEU A CA 1
ATOM 945 C C . LEU A 1 119 ? 2.656 5.030 -14.631 1.00 98.44 119 LEU A C 1
ATOM 947 O O . LEU A 1 119 ? 1.823 5.428 -15.449 1.00 98.44 119 LEU A O 1
ATOM 951 N N . LYS A 1 120 ? 3.955 4.959 -14.915 1.00 98.00 120 LYS A N 1
ATOM 952 C CA . LYS A 1 120 ? 4.496 5.105 -16.265 1.00 98.00 120 LYS A CA 1
ATOM 953 C C . LYS A 1 120 ? 4.509 3.737 -16.934 1.00 98.00 120 LYS A C 1
ATOM 955 O O . LYS A 1 120 ? 5.142 2.815 -16.437 1.00 98.00 120 LYS A O 1
ATOM 960 N N . THR A 1 121 ? 3.860 3.626 -18.082 1.00 95.19 121 THR A N 1
ATOM 961 C CA . THR A 1 121 ? 3.896 2.443 -18.948 1.00 95.19 121 THR A CA 1
ATOM 962 C C . THR A 1 121 ? 4.646 2.781 -20.229 1.00 95.19 121 THR A C 1
ATOM 964 O O . THR A 1 121 ? 4.423 3.846 -20.808 1.00 95.19 121 THR A O 1
ATOM 967 N N . THR A 1 122 ? 5.535 1.894 -20.667 1.00 94.69 122 THR A N 1
ATOM 968 C CA . THR A 1 122 ? 6.281 2.027 -21.923 1.00 94.69 122 THR A CA 1
ATOM 969 C C . THR A 1 122 ? 5.955 0.828 -22.796 1.00 94.69 122 THR A C 1
ATOM 971 O O . THR A 1 122 ? 6.319 -0.305 -22.479 1.00 94.69 122 THR A O 1
ATOM 974 N N . ASP A 1 123 ? 5.252 1.082 -23.894 1.00 90.88 123 ASP A N 1
ATOM 975 C CA . ASP A 1 123 ? 4.917 0.079 -24.896 1.00 90.88 123 ASP A CA 1
ATOM 976 C C . ASP A 1 123 ? 5.722 0.361 -26.177 1.00 90.88 123 ASP A C 1
ATOM 978 O O . ASP A 1 123 ? 5.633 1.470 -26.711 1.00 90.88 123 ASP A O 1
ATOM 982 N N . PRO A 1 124 ? 6.480 -0.613 -26.714 1.00 88.50 124 PRO A N 1
ATOM 983 C CA . PRO A 1 124 ? 7.320 -0.397 -27.893 1.00 88.50 124 PRO A CA 1
ATOM 984 C C . PRO A 1 124 ? 6.529 -0.024 -29.156 1.00 88.50 124 PRO A C 1
ATOM 986 O O . PRO A 1 124 ? 7.088 0.569 -30.071 1.00 88.50 124 PRO A O 1
ATOM 989 N N . LYS A 1 125 ? 5.236 -0.359 -29.224 1.00 86.31 125 LYS A N 1
ATOM 990 C CA . LYS A 1 125 ? 4.356 -0.021 -30.351 1.00 86.31 125 LYS A CA 1
ATOM 991 C C . LYS A 1 125 ? 3.467 1.188 -30.064 1.00 86.31 125 LYS A C 1
ATOM 993 O O . LYS A 1 125 ? 3.082 1.886 -30.994 1.00 86.31 125 LYS A O 1
ATOM 998 N N . CYS A 1 126 ? 3.109 1.420 -28.802 1.00 86.62 126 CYS A N 1
ATOM 999 C CA . CYS A 1 126 ? 2.117 2.433 -28.420 1.00 86.62 126 CYS A CA 1
ATOM 1000 C C . CYS A 1 126 ? 2.682 3.637 -27.656 1.00 86.62 126 CYS A C 1
ATOM 1002 O O . CYS A 1 126 ? 1.912 4.514 -27.251 1.00 86.62 126 CYS A O 1
ATOM 1004 N N . GLY A 1 127 ? 3.999 3.680 -27.455 1.00 90.19 127 GLY A N 1
ATOM 1005 C CA . GLY A 1 127 ? 4.697 4.750 -26.758 1.00 90.19 127 GLY A CA 1
ATOM 1006 C C . GLY A 1 127 ? 4.476 4.736 -25.246 1.00 90.19 127 GLY A C 1
ATOM 1007 O O . GLY A 1 127 ? 4.105 3.725 -24.646 1.00 90.19 127 GLY A O 1
ATOM 1008 N N . VAL A 1 128 ? 4.730 5.889 -24.626 1.00 93.56 128 VAL A N 1
ATOM 1009 C CA . VAL A 1 128 ? 4.625 6.073 -23.175 1.00 93.56 128 VAL A CA 1
ATOM 1010 C C . VAL A 1 128 ? 3.232 6.571 -22.790 1.00 93.56 128 VAL A C 1
ATOM 1012 O O . VAL A 1 128 ? 2.706 7.510 -23.392 1.00 93.56 128 VAL A O 1
ATOM 1015 N N . LYS A 1 129 ? 2.654 5.987 -21.739 1.00 93.94 129 LYS A N 1
ATOM 1016 C CA . LYS A 1 129 ? 1.470 6.518 -21.048 1.00 93.94 129 LYS A CA 1
ATOM 1017 C C . LYS A 1 129 ? 1.738 6.656 -19.562 1.00 93.94 129 LYS A C 1
ATOM 1019 O O . LYS A 1 129 ? 2.443 5.840 -18.978 1.00 93.94 129 LYS A O 1
ATOM 1024 N N . ILE A 1 130 ? 1.151 7.686 -18.968 1.00 96.75 130 ILE A N 1
ATOM 1025 C CA . ILE A 1 130 ? 1.241 7.976 -17.542 1.00 96.75 130 ILE A CA 1
ATOM 1026 C C . ILE A 1 130 ? -0.179 7.988 -16.991 1.00 96.75 130 ILE A C 1
ATOM 1028 O O . ILE A 1 130 ? -1.054 8.644 -17.558 1.00 96.75 130 ILE A O 1
ATOM 1032 N N . PHE A 1 131 ? -0.390 7.255 -15.906 1.00 97.25 131 PHE A N 1
ATOM 1033 C CA . PHE A 1 131 ? -1.677 7.133 -15.238 1.00 97.25 131 PHE A CA 1
ATOM 1034 C C . PHE A 1 131 ? -1.506 7.480 -13.755 1.00 97.25 131 PHE A C 1
ATOM 1036 O O . PHE A 1 131 ? -0.712 6.810 -13.094 1.00 97.25 131 PHE A O 1
ATOM 1043 N N . PRO A 1 132 ? -2.225 8.473 -13.203 1.00 97.94 132 PRO A N 1
ATOM 1044 C CA . PRO A 1 132 ? -2.224 8.693 -11.760 1.00 97.94 132 PRO A CA 1
ATOM 1045 C C . PRO A 1 132 ? -2.761 7.452 -11.039 1.00 97.94 132 PRO A C 1
ATOM 1047 O O . PRO A 1 132 ? -3.647 6.764 -11.561 1.00 97.94 132 PRO A O 1
ATOM 1050 N N . ILE A 1 133 ? -2.210 7.158 -9.862 1.00 98.50 133 ILE A N 1
ATOM 1051 C CA . ILE A 1 133 ? -2.634 6.036 -9.022 1.00 98.50 133 ILE A CA 1
ATOM 1052 C C . ILE A 1 133 ? -3.512 6.563 -7.887 1.00 98.50 133 ILE A C 1
ATOM 1054 O O . ILE A 1 133 ? -3.085 7.396 -7.089 1.00 98.50 133 ILE A O 1
ATOM 1058 N N . GLU A 1 134 ? -4.725 6.030 -7.811 1.00 98.00 134 GLU A N 1
ATOM 1059 C CA . GLU A 1 134 ? -5.686 6.286 -6.744 1.00 98.00 134 GLU A CA 1
ATOM 1060 C C . GLU A 1 134 ? -5.799 5.061 -5.838 1.00 98.00 134 GLU A C 1
ATOM 1062 O O . GLU A 1 134 ? -5.968 3.931 -6.312 1.00 98.00 134 GLU A O 1
ATOM 1067 N N . PHE A 1 135 ? -5.766 5.301 -4.531 1.00 98.19 135 PHE A N 1
ATOM 1068 C CA . PHE A 1 135 ? -6.024 4.282 -3.521 1.00 98.19 135 PHE A CA 1
ATOM 1069 C C . PHE A 1 135 ? -7.412 4.484 -2.938 1.00 98.19 135 PHE A C 1
ATOM 1071 O O . PHE A 1 135 ? -7.767 5.587 -2.521 1.00 98.19 135 PHE A O 1
ATOM 1078 N N . LYS A 1 136 ? -8.191 3.406 -2.874 1.00 96.31 136 LYS A N 1
ATOM 1079 C CA . LYS A 1 136 ? -9.543 3.439 -2.326 1.00 96.31 136 LYS A CA 1
ATOM 1080 C C . LYS A 1 136 ? -9.837 2.238 -1.445 1.00 96.31 136 LYS A C 1
ATOM 1082 O O . LYS A 1 136 ? -9.252 1.162 -1.586 1.00 96.31 136 LYS A O 1
ATOM 1087 N N . VAL A 1 137 ? -10.799 2.444 -0.558 1.00 98.00 137 VAL A N 1
ATOM 1088 C CA . VAL A 1 137 ? -11.344 1.418 0.319 1.00 98.00 137 VAL A CA 1
ATOM 1089 C C . VAL A 1 137 ? -12.842 1.292 0.082 1.00 98.00 137 VAL A C 1
ATOM 1091 O O . VAL A 1 137 ? -13.535 2.297 -0.075 1.00 98.00 137 VAL A O 1
ATOM 1094 N N . GLU A 1 138 ? -13.342 0.062 0.059 1.00 98.31 138 GLU A N 1
ATOM 1095 C CA . GLU A 1 138 ? -14.770 -0.233 -0.028 1.00 98.31 138 GLU A CA 1
ATOM 1096 C C . GLU A 1 138 ? -15.186 -1.076 1.175 1.00 98.31 138 GLU A C 1
ATOM 1098 O O . GLU A 1 138 ? -14.609 -2.130 1.432 1.00 98.31 138 GLU A O 1
ATOM 1103 N N . PHE A 1 139 ? -16.185 -0.619 1.928 1.00 98.31 139 PHE A N 1
ATOM 1104 C CA . PHE A 1 139 ? -16.730 -1.389 3.044 1.00 98.31 139 PHE A CA 1
ATOM 1105 C C . PHE A 1 139 ? -17.811 -2.334 2.524 1.00 98.31 139 PHE A C 1
ATOM 1107 O O . PHE A 1 139 ? -18.791 -1.889 1.928 1.00 98.31 139 PHE A O 1
ATOM 1114 N N . VAL A 1 140 ? -17.629 -3.635 2.736 1.00 98.44 140 VAL A N 1
ATOM 1115 C CA . VAL A 1 140 ? -18.458 -4.691 2.145 1.00 98.44 140 VAL A CA 1
ATOM 1116 C C . VAL A 1 140 ? -19.000 -5.639 3.210 1.00 98.44 140 VAL A C 1
ATOM 1118 O O . VAL A 1 140 ? -18.396 -5.831 4.262 1.00 98.44 140 VAL A O 1
ATOM 1121 N N . ALA A 1 141 ? -20.141 -6.271 2.931 1.00 97.56 141 ALA A N 1
ATOM 1122 C CA . ALA A 1 141 ? -20.695 -7.313 3.799 1.00 97.56 141 ALA A CA 1
ATOM 1123 C C . ALA A 1 141 ? -20.071 -8.702 3.544 1.00 97.56 141 ALA A C 1
ATOM 1125 O O . ALA A 1 141 ? -20.105 -9.567 4.417 1.00 97.56 141 ALA A O 1
ATOM 1126 N N . SER A 1 142 ? -19.529 -8.923 2.342 1.00 97.19 142 SER A N 1
ATOM 1127 C CA . SER A 1 142 ? -18.887 -10.172 1.909 1.00 97.19 142 SER A CA 1
ATOM 1128 C C . SER A 1 142 ? -17.911 -9.913 0.754 1.00 97.19 142 SER A C 1
ATOM 1130 O O . SER A 1 142 ? -17.930 -8.827 0.170 1.00 97.19 142 SER A O 1
ATOM 1132 N N . ASN A 1 143 ? -17.094 -10.915 0.406 1.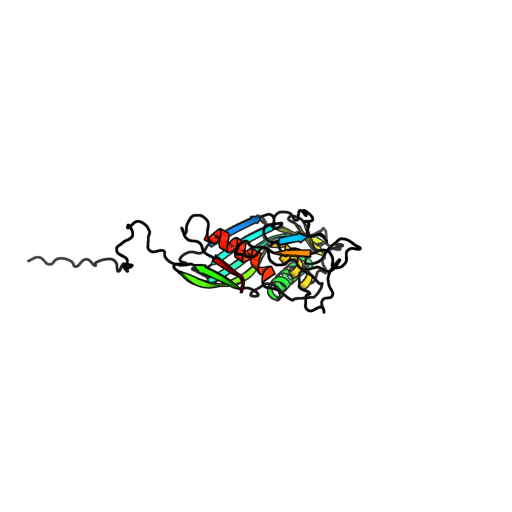00 96.75 143 ASN A N 1
ATOM 1133 C CA . ASN A 1 143 ? -16.036 -10.831 -0.613 1.00 96.75 143 ASN A CA 1
ATOM 1134 C C . ASN A 1 143 ? -14.929 -9.820 -0.251 1.00 96.75 143 ASN A C 1
ATOM 1136 O O . ASN A 1 143 ? -14.331 -9.163 -1.106 1.00 96.75 143 ASN A O 1
ATOM 1140 N N . GLU A 1 144 ? -14.673 -9.673 1.042 1.00 98.38 144 GLU A N 1
ATOM 1141 C CA . GLU A 1 144 ? -13.629 -8.819 1.573 1.00 98.38 144 GLU A CA 1
ATOM 1142 C C . GLU A 1 144 ? -12.225 -9.332 1.244 1.00 98.38 144 GL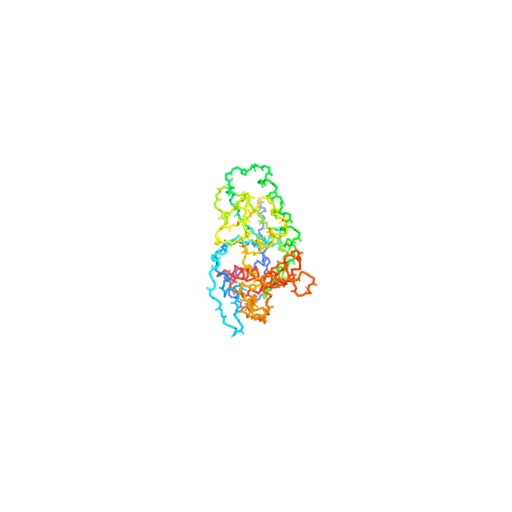U A C 1
ATOM 1144 O O . GLU A 1 144 ? -11.970 -10.533 1.149 1.00 98.38 144 GLU A O 1
ATOM 1149 N N . HIS A 1 145 ? -11.286 -8.399 1.113 1.00 98.44 145 HIS A N 1
ATOM 1150 C CA . HIS A 1 145 ? -9.860 -8.709 1.127 1.00 98.44 145 HIS A CA 1
ATOM 1151 C C . HIS A 1 145 ? -9.356 -8.846 2.564 1.00 98.44 145 HIS A C 1
ATOM 1153 O O . HIS A 1 145 ? -8.574 -9.755 2.853 1.00 98.44 145 HIS A O 1
ATOM 1159 N N . TYR A 1 146 ? -9.845 -7.973 3.454 1.00 98.50 146 TYR A N 1
ATOM 1160 C CA . TYR A 1 146 ? -9.505 -7.961 4.874 1.00 98.50 146 TYR A CA 1
ATOM 1161 C C . TYR A 1 146 ? -10.731 -7.766 5.764 1.00 98.50 146 TYR A C 1
ATOM 1163 O O . TYR A 1 146 ? -11.726 -7.146 5.385 1.00 98.50 146 TYR A O 1
ATOM 1171 N N . VAL A 1 147 ? -10.620 -8.264 6.989 1.00 98.06 147 VAL A N 1
ATOM 1172 C CA . VAL A 1 147 ? -11.543 -7.975 8.081 1.00 98.06 147 VAL A CA 1
ATOM 1173 C C . VAL A 1 147 ? -10.990 -6.796 8.872 1.00 98.06 147 VAL A C 1
ATOM 1175 O O . VAL A 1 147 ? -9.862 -6.844 9.358 1.00 98.06 147 VAL A O 1
ATOM 1178 N N . PHE A 1 148 ? -11.790 -5.748 8.999 1.00 97.81 148 PHE A N 1
ATOM 1179 C CA . PHE A 1 148 ? -11.487 -4.545 9.749 1.00 97.81 148 PHE A CA 1
ATOM 1180 C C . PHE A 1 148 ? -12.043 -4.674 11.169 1.00 97.81 148 PHE A C 1
ATOM 1182 O O . PHE A 1 148 ? -13.249 -4.509 11.386 1.00 97.81 148 PHE A O 1
ATOM 1189 N N . ARG A 1 149 ? -11.166 -5.025 12.116 1.00 96.75 149 ARG A N 1
ATOM 1190 C CA . ARG A 1 149 ? -11.523 -5.259 13.518 1.00 96.75 149 ARG A CA 1
ATOM 1191 C C . ARG A 1 149 ? -11.242 -4.017 14.345 1.00 96.75 149 ARG A C 1
ATOM 1193 O O . ARG A 1 149 ? -10.120 -3.520 14.377 1.00 96.75 149 ARG A O 1
ATOM 1200 N N . ILE A 1 150 ? -12.288 -3.512 14.994 1.00 96.06 150 ILE A N 1
ATOM 1201 C CA . ILE A 1 150 ? -12.227 -2.302 15.815 1.00 96.06 150 ILE A CA 1
ATOM 1202 C C . ILE A 1 150 ? -12.371 -2.719 17.271 1.00 96.06 150 ILE A C 1
ATOM 1204 O O . ILE A 1 150 ? -13.437 -3.163 17.697 1.00 96.06 150 ILE A O 1
ATOM 1208 N N . HIS A 1 151 ? -11.294 -2.549 18.022 1.00 93.81 151 HIS A N 1
ATOM 1209 C CA . HIS A 1 151 ? -11.174 -2.931 19.419 1.00 93.81 151 HIS A CA 1
ATOM 1210 C C . HIS A 1 151 ? -11.327 -1.722 20.337 1.00 93.81 151 HIS A C 1
ATOM 1212 O O . HIS A 1 151 ? -10.881 -0.626 20.008 1.00 93.81 151 HIS A O 1
ATOM 1218 N N . LYS A 1 152 ? -11.888 -1.911 21.538 1.00 89.00 152 LYS A N 1
ATOM 1219 C CA . LYS A 1 152 ? -11.945 -0.839 22.557 1.00 89.00 152 LYS A CA 1
ATOM 1220 C C . LYS A 1 152 ? -10.557 -0.374 22.974 1.00 89.00 152 LYS A C 1
ATOM 1222 O O . LYS A 1 152 ? -10.271 0.818 22.948 1.00 89.00 152 LYS A O 1
ATOM 1227 N N . GLN A 1 153 ? -9.727 -1.344 23.327 1.00 80.75 153 GLN A N 1
ATOM 1228 C CA . GLN A 1 153 ? -8.339 -1.171 23.704 1.00 80.75 153 GLN A CA 1
ATOM 1229 C C . GLN A 1 153 ? -7.567 -2.320 23.071 1.00 80.75 153 GLN A C 1
ATOM 1231 O O . GLN A 1 153 ? -7.887 -3.486 23.302 1.00 80.75 153 GLN A O 1
ATOM 1236 N N . TYR A 1 154 ? -6.580 -1.988 22.252 1.00 83.06 154 TYR A N 1
ATOM 1237 C CA . TYR A 1 154 ? -5.725 -2.963 21.598 1.00 83.06 154 TYR A CA 1
ATOM 1238 C C . TYR A 1 154 ? -4.290 -2.503 21.731 1.00 83.06 154 TYR A C 1
ATOM 1240 O O . TYR A 1 154 ? -3.994 -1.324 21.566 1.00 83.06 154 TYR A O 1
ATOM 1248 N N . ASN A 1 155 ? -3.409 -3.430 22.094 1.00 76.75 155 ASN A N 1
ATOM 1249 C CA . ASN A 1 155 ? -2.057 -3.064 22.499 1.00 76.75 155 ASN A CA 1
ATOM 1250 C C . ASN A 1 155 ? -1.206 -2.561 21.329 1.00 76.75 155 ASN A C 1
ATOM 1252 O O . ASN A 1 155 ? -0.181 -1.930 21.577 1.00 76.75 155 ASN A O 1
ATOM 1256 N N . ARG A 1 156 ? -1.582 -2.886 20.085 1.00 84.44 156 ARG A N 1
ATOM 1257 C CA . ARG A 1 156 ? -0.832 -2.496 18.893 1.00 84.44 156 ARG A CA 1
ATOM 1258 C C . ARG A 1 156 ? -1.642 -2.693 17.622 1.00 84.44 156 ARG A C 1
ATOM 1260 O O . ARG A 1 156 ? -1.859 -3.837 17.249 1.00 84.44 156 ARG A O 1
ATOM 1267 N N . GLU A 1 157 ? -1.999 -1.620 16.930 1.00 92.56 157 GLU A N 1
ATOM 1268 C CA . GLU A 1 157 ? -2.573 -1.694 15.585 1.00 92.56 157 GLU A CA 1
ATOM 1269 C C . GLU A 1 157 ? -1.659 -2.446 14.609 1.00 92.56 157 GLU A C 1
ATOM 1271 O O . GLU A 1 157 ? -0.437 -2.468 14.770 1.00 92.56 157 GLU A O 1
ATOM 1276 N N . GLY A 1 158 ? -2.257 -3.142 13.643 1.00 93.56 158 GLY A N 1
ATOM 1277 C CA . GLY A 1 158 ? -1.484 -4.031 12.785 1.00 93.56 158 GLY A CA 1
ATOM 1278 C C . GLY A 1 158 ? -2.292 -4.741 11.708 1.0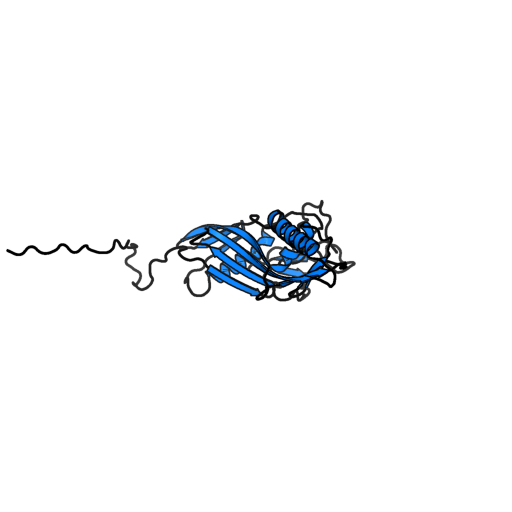0 93.56 158 GLY A C 1
ATOM 1279 O O . GLY A 1 158 ? -3.491 -4.988 11.863 1.00 93.56 158 GLY A O 1
ATOM 1280 N N . VAL A 1 159 ? -1.602 -5.185 10.655 1.00 94.00 159 VAL A N 1
ATOM 1281 C CA . VAL A 1 159 ? -2.144 -6.131 9.667 1.00 94.00 159 VAL A CA 1
ATOM 1282 C C . VAL A 1 159 ? -1.549 -7.528 9.842 1.00 94.00 159 VAL A C 1
ATOM 1284 O O . VAL A 1 159 ? -0.442 -7.819 9.380 1.00 94.00 159 VAL A O 1
ATOM 1287 N N . THR A 1 160 ? -2.330 -8.447 10.417 1.00 90.81 160 THR A N 1
ATOM 1288 C CA . THR A 1 160 ? -1.942 -9.858 10.586 1.00 90.81 160 THR A CA 1
ATOM 1289 C C . THR A 1 160 ? -2.804 -10.771 9.721 1.00 90.81 160 THR A C 1
ATOM 1291 O O . THR A 1 160 ? -4.004 -10.942 9.944 1.00 90.81 160 THR A O 1
ATOM 1294 N N . GLY A 1 161 ? -2.190 -11.400 8.713 1.00 90.94 161 GLY A N 1
ATOM 1295 C CA . GLY A 1 161 ? -2.914 -12.225 7.748 1.00 90.94 161 GLY A CA 1
ATOM 1296 C C . GLY A 1 161 ? -3.996 -11.412 7.032 1.00 90.94 161 GLY A C 1
ATOM 1297 O O . GLY A 1 161 ? -3.673 -10.489 6.288 1.00 90.94 161 GLY A O 1
ATOM 1298 N N . LYS A 1 162 ? -5.269 -11.757 7.265 1.00 93.88 162 LYS A N 1
ATOM 1299 C CA . LYS A 1 162 ? -6.436 -11.059 6.697 1.00 93.88 162 LYS A CA 1
ATOM 1300 C C . LYS A 1 162 ? -7.065 -10.018 7.628 1.00 93.88 162 LYS A C 1
ATOM 1302 O O . LYS A 1 162 ? -8.113 -9.484 7.285 1.00 93.88 162 LYS A O 1
ATOM 1307 N N . PHE A 1 163 ? -6.503 -9.777 8.806 1.00 95.56 163 PHE A N 1
ATOM 1308 C CA . PHE A 1 163 ? -7.086 -8.874 9.793 1.00 95.56 163 PHE A CA 1
ATOM 1309 C C . PHE A 1 163 ? -6.322 -7.556 9.820 1.00 95.56 163 PHE A C 1
ATOM 1311 O O . PHE A 1 163 ? -5.098 -7.568 9.922 1.00 95.56 163 PHE A O 1
ATOM 1318 N N . LEU A 1 164 ? -7.059 -6.453 9.711 1.00 96.88 164 LEU A N 1
ATOM 1319 C CA . LEU A 1 164 ? -6.609 -5.098 10.001 1.00 96.88 164 LEU A CA 1
ATOM 1320 C C . LEU A 1 164 ? -7.168 -4.734 11.378 1.00 96.88 164 LEU A C 1
ATOM 1322 O O . LEU A 1 164 ? -8.371 -4.495 11.509 1.00 96.88 164 LEU A O 1
ATOM 1326 N N . ASP A 1 165 ? -6.300 -4.745 12.382 1.00 96.19 165 ASP A N 1
ATOM 1327 C CA . ASP A 1 165 ? -6.648 -4.528 13.781 1.00 96.19 165 ASP A CA 1
ATOM 1328 C C . ASP A 1 165 ? -6.368 -3.089 14.187 1.00 96.19 165 ASP A C 1
ATOM 1330 O O . ASP A 1 165 ? -5.250 -2.602 14.023 1.00 96.19 165 ASP A O 1
ATOM 1334 N N . VAL A 1 166 ? -7.381 -2.420 14.737 1.00 95.50 166 VAL A N 1
ATOM 1335 C CA . VAL A 1 166 ? -7.285 -1.031 15.199 1.00 95.50 166 VAL A CA 1
ATOM 1336 C C . VAL A 1 166 ? -8.007 -0.830 16.523 1.00 95.50 166 VAL A C 1
ATOM 1338 O O . VAL A 1 166 ? -8.881 -1.618 16.890 1.00 95.50 166 VAL A O 1
ATOM 1341 N N . SER A 1 167 ? -7.683 0.244 17.233 1.00 94.19 167 SER A N 1
ATOM 1342 C CA . SER A 1 167 ? -8.400 0.676 18.427 1.00 94.19 167 SER A CA 1
ATOM 1343 C C . SER A 1 167 ? -9.411 1.796 18.124 1.00 94.19 167 SER A C 1
ATOM 1345 O O . SER A 1 167 ? -9.455 2.387 17.041 1.00 94.19 167 SER A O 1
ATOM 1347 N N . THR A 1 168 ? -10.269 2.110 19.098 1.00 92.44 168 THR A N 1
ATOM 1348 C CA . THR A 1 168 ? -11.266 3.196 18.978 1.00 92.44 168 THR A CA 1
ATOM 1349 C C . THR A 1 168 ? -10.668 4.610 18.959 1.00 92.44 168 THR A C 1
ATOM 1351 O O . THR A 1 168 ? -11.332 5.578 18.556 1.00 92.44 168 THR A O 1
ATOM 1354 N N . ASP A 1 169 ? -9.413 4.745 19.379 1.00 91.38 169 ASP A N 1
ATOM 1355 C CA . ASP A 1 169 ? -8.638 5.983 19.413 1.00 91.38 169 ASP A CA 1
ATOM 1356 C C . ASP A 1 169 ? -7.572 6.075 18.310 1.00 91.38 169 ASP A C 1
ATOM 1358 O O . ASP A 1 169 ? -6.934 7.122 18.189 1.00 91.38 169 ASP A O 1
ATOM 1362 N N . THR A 1 170 ? -7.449 5.060 17.443 1.00 94.50 170 THR A N 1
ATOM 1363 C CA . THR A 1 170 ? -6.514 5.064 16.311 1.00 94.50 170 THR A CA 1
ATOM 1364 C C . THR A 1 170 ? -6.678 6.321 15.444 1.00 94.50 170 THR A C 1
ATOM 1366 O O . THR A 1 170 ? -7.772 6.678 14.986 1.00 94.50 170 THR A O 1
ATOM 1369 N N . GLY A 1 171 ? -5.560 7.011 15.206 1.00 94.19 171 GLY A N 1
ATOM 1370 C CA . GLY A 1 171 ? -5.489 8.217 14.380 1.00 94.19 171 GLY A CA 1
ATOM 1371 C C . GLY A 1 171 ? -5.338 7.922 12.884 1.00 94.19 171 GLY A C 1
ATOM 1372 O O . GLY A 1 171 ? -4.900 6.845 12.485 1.00 94.19 171 GLY A O 1
ATOM 1373 N N . SER A 1 172 ? -5.647 8.906 12.030 1.00 96.69 172 SER A N 1
ATOM 1374 C CA . SER A 1 172 ? -5.577 8.760 10.561 1.00 96.69 172 SER A CA 1
ATOM 1375 C C . SER A 1 172 ? -4.190 8.375 10.039 1.00 96.69 172 SER A C 1
ATOM 1377 O O . SER A 1 172 ? -4.097 7.682 9.031 1.00 96.69 172 SER A O 1
ATOM 1379 N N . TRP A 1 173 ? -3.119 8.789 10.723 1.00 97.12 173 TRP A N 1
ATOM 1380 C CA . TRP A 1 173 ? -1.755 8.396 10.364 1.00 97.12 173 TRP A CA 1
ATOM 1381 C C . TRP A 1 173 ? -1.536 6.885 10.512 1.00 97.12 173 TRP A C 1
ATOM 1383 O O . TRP A 1 173 ? -1.064 6.251 9.574 1.00 97.12 173 TRP A O 1
ATOM 1393 N N . VAL A 1 174 ? -1.939 6.301 11.647 1.00 96.88 174 VAL A N 1
ATOM 1394 C CA . VAL A 1 174 ? -1.795 4.855 11.896 1.00 96.88 174 VAL A CA 1
ATOM 1395 C C . VAL A 1 174 ? -2.611 4.078 10.873 1.00 96.88 174 VAL A C 1
ATOM 1397 O O . VAL A 1 174 ? -2.096 3.170 10.236 1.00 96.88 174 VAL A O 1
ATOM 1400 N N . TYR A 1 175 ? -3.847 4.509 10.603 1.00 97.75 175 TYR A N 1
ATOM 1401 C CA . TYR A 1 175 ? -4.644 3.919 9.529 1.00 97.75 175 TYR A CA 1
ATOM 1402 C C . TYR A 1 175 ? -3.941 3.942 8.169 1.00 97.75 175 TYR A C 1
ATOM 1404 O O . TYR A 1 175 ? -4.027 2.969 7.424 1.00 97.75 175 TYR A O 1
ATOM 1412 N N . ALA A 1 176 ? -3.266 5.041 7.825 1.00 98.19 176 ALA A N 1
ATOM 1413 C CA . ALA A 1 176 ? -2.515 5.130 6.581 1.00 98.19 176 ALA A CA 1
ATOM 1414 C C . ALA A 1 176 ? -1.323 4.162 6.572 1.00 98.19 176 ALA A C 1
ATOM 1416 O O . ALA A 1 176 ? -1.131 3.466 5.577 1.00 98.19 176 ALA 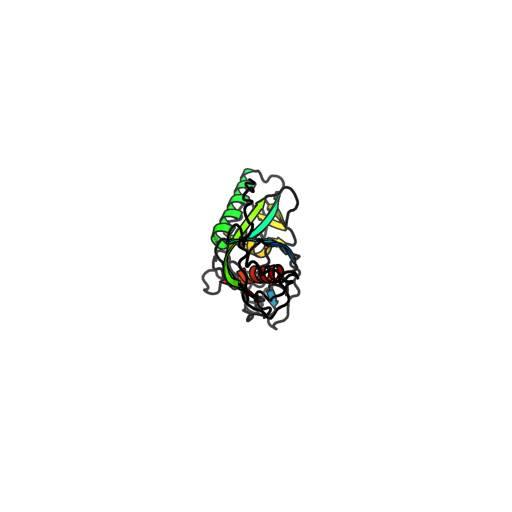A O 1
ATOM 1417 N N . HIS A 1 177 ? -0.563 4.083 7.663 1.00 98.12 177 HIS A N 1
ATOM 1418 C CA . HIS A 1 177 ? 0.537 3.131 7.817 1.00 98.12 177 HIS A CA 1
ATOM 1419 C C . HIS A 1 177 ? 0.057 1.681 7.622 1.00 98.12 177 HIS A C 1
ATOM 1421 O O . HIS A 1 177 ? 0.537 0.983 6.728 1.00 98.12 177 HIS A O 1
ATOM 1427 N N . GLU A 1 178 ? -0.985 1.271 8.351 1.00 97.56 178 GLU A N 1
ATOM 1428 C CA . GLU A 1 178 ? -1.541 -0.084 8.262 1.00 97.56 178 GLU A CA 1
ATOM 1429 C C . GLU A 1 178 ? -2.160 -0.392 6.891 1.00 97.56 178 GLU A C 1
ATOM 1431 O O . GLU A 1 178 ? -2.064 -1.505 6.364 1.00 97.56 178 GLU A O 1
ATOM 1436 N N . PHE A 1 179 ? -2.758 0.611 6.248 1.00 98.12 179 PHE A N 1
ATOM 1437 C CA . PHE A 1 179 ? -3.228 0.479 4.874 1.00 98.12 179 PHE A CA 1
ATOM 1438 C C . PHE A 1 179 ? -2.074 0.181 3.898 1.00 98.12 179 PHE A C 1
ATOM 1440 O O . PHE A 1 179 ? -2.251 -0.621 2.980 1.00 98.12 179 PHE A O 1
ATOM 1447 N N . GLY A 1 180 ? -0.879 0.734 4.140 1.00 97.88 180 GLY A N 1
ATOM 1448 C CA . GLY A 1 180 ? 0.363 0.395 3.435 1.00 97.88 180 GLY A CA 1
ATOM 1449 C C . GLY A 1 180 ? 0.659 -1.107 3.426 1.00 97.88 180 GLY A C 1
ATOM 1450 O O . GLY A 1 180 ? 0.937 -1.712 2.383 1.00 97.88 180 GLY A O 1
ATOM 1451 N N . HIS A 1 181 ? 0.522 -1.747 4.586 1.00 97.69 181 HIS A N 1
ATOM 1452 C CA . HIS A 1 181 ? 0.716 -3.190 4.715 1.00 97.69 181 HIS A CA 1
ATOM 1453 C C . HIS A 1 181 ? -0.337 -4.006 3.966 1.00 97.69 181 HIS A C 1
ATOM 1455 O O . HIS A 1 181 ? -0.013 -5.074 3.442 1.00 97.69 181 HIS A O 1
ATOM 1461 N N . CYS A 1 182 ? -1.573 -3.509 3.855 1.00 97.69 182 CYS A N 1
ATOM 1462 C CA . CYS A 1 182 ? -2.656 -4.205 3.157 1.00 97.69 182 CYS A CA 1
ATOM 1463 C C . CYS A 1 182 ? -2.362 -4.412 1.662 1.00 97.69 182 CYS A C 1
ATOM 1465 O O . CYS A 1 182 ? -2.758 -5.433 1.096 1.00 97.69 182 CYS A O 1
ATOM 1467 N N . PHE A 1 183 ? -1.645 -3.500 1.007 1.00 96.25 183 PHE A N 1
ATOM 1468 C CA . PHE A 1 183 ? -1.210 -3.713 -0.378 1.00 96.25 183 PHE A CA 1
ATOM 1469 C C . PHE A 1 183 ? 0.213 -4.278 -0.488 1.00 96.25 183 PHE A C 1
ATOM 1471 O O . PHE A 1 183 ? 0.605 -4.722 -1.561 1.00 96.25 183 PHE A O 1
ATOM 1478 N N . GLY A 1 184 ? 0.940 -4.400 0.625 1.00 96.12 184 GLY A N 1
ATOM 1479 C CA . GLY A 1 184 ? 2.134 -5.240 0.724 1.00 96.12 184 GLY A CA 1
ATOM 1480 C C . GLY A 1 184 ? 3.445 -4.513 0.958 1.00 96.12 184 GLY A C 1
ATOM 1481 O O . GLY A 1 184 ? 4.496 -5.079 0.662 1.00 96.12 184 GLY A O 1
ATOM 1482 N N . LEU A 1 185 ? 3.397 -3.302 1.514 1.00 97.25 185 LEU A N 1
ATOM 1483 C CA . LEU A 1 185 ? 4.598 -2.669 2.046 1.00 97.25 185 LEU A CA 1
ATOM 1484 C C . LEU A 1 185 ? 5.065 -3.367 3.325 1.00 97.25 185 LEU A C 1
ATOM 1486 O O . LEU A 1 185 ? 4.228 -3.736 4.154 1.00 97.25 185 LEU A O 1
ATOM 1490 N N . PRO A 1 186 ? 6.380 -3.558 3.504 1.00 95.50 186 PRO A N 1
ATOM 1491 C CA . PRO A 1 186 ? 6.935 -3.992 4.771 1.00 95.50 186 PRO A CA 1
ATOM 1492 C C . PRO A 1 186 ? 7.003 -2.815 5.747 1.00 95.50 186 PRO A C 1
ATOM 1494 O O . PRO A 1 186 ? 6.996 -1.650 5.345 1.00 95.50 186 PRO A O 1
ATOM 1497 N N . ASP A 1 187 ? 7.164 -3.130 7.026 1.00 94.31 187 ASP A N 1
ATOM 1498 C CA . ASP A 1 187 ? 7.737 -2.164 7.956 1.00 94.31 187 ASP A CA 1
ATOM 1499 C C . ASP A 1 187 ? 9.174 -1.826 7.548 1.00 94.31 187 ASP A C 1
ATOM 1501 O O . ASP A 1 187 ? 9.963 -2.702 7.186 1.00 94.31 187 ASP A O 1
ATOM 1505 N N . GLU A 1 188 ? 9.520 -0.544 7.630 1.00 95.06 188 GLU A N 1
ATOM 1506 C CA . GLU A 1 188 ? 10.876 -0.022 7.447 1.00 95.06 188 GLU A CA 1
ATOM 1507 C C . GLU A 1 188 ? 11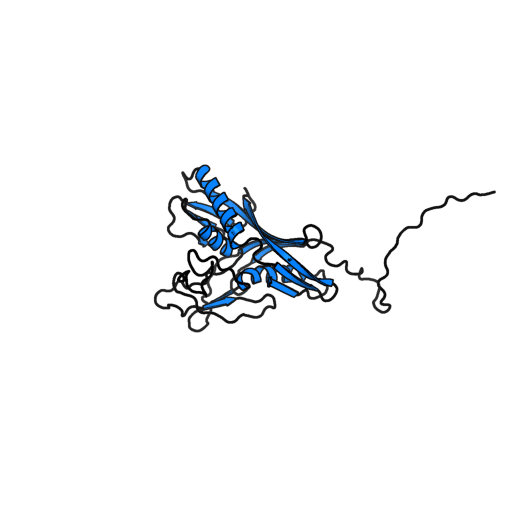.554 0.198 8.811 1.00 95.06 188 GLU A C 1
ATOM 1509 O O . GLU A 1 188 ? 12.236 1.198 9.031 1.00 95.06 188 GLU A O 1
ATOM 1514 N N . TYR A 1 189 ? 11.353 -0.747 9.735 1.00 91.44 189 TYR A N 1
ATOM 1515 C CA . TYR A 1 189 ? 12.014 -0.858 11.038 1.00 91.44 189 TYR A CA 1
ATOM 1516 C C . TYR A 1 189 ? 12.126 -2.329 11.472 1.00 91.44 189 TYR A C 1
ATOM 1518 O O . TYR A 1 189 ? 11.346 -3.181 11.055 1.00 91.44 189 TYR A O 1
ATOM 1526 N N . GLY A 1 190 ? 13.127 -2.634 12.296 1.00 86.75 190 GLY A N 1
ATOM 1527 C CA . GLY A 1 190 ? 13.368 -3.969 12.845 1.00 86.75 190 GLY A CA 1
ATOM 1528 C C . GLY A 1 190 ? 12.666 -4.188 14.186 1.00 86.75 190 GLY A C 1
ATOM 1529 O O . GLY A 1 190 ? 12.426 -3.245 14.941 1.00 86.75 190 GLY A O 1
ATOM 1530 N N . TYR A 1 191 ? 12.392 -5.450 14.520 1.00 82.94 191 TYR A N 1
ATOM 1531 C CA . TYR A 1 191 ? 11.695 -5.842 15.758 1.00 82.94 191 TYR A CA 1
ATOM 1532 C C . TYR A 1 191 ? 12.611 -6.476 16.805 1.00 82.94 191 TYR A C 1
ATOM 1534 O O . TYR A 1 191 ? 12.188 -6.736 17.931 1.00 82.94 191 TYR A O 1
ATOM 1542 N N . LYS A 1 192 ? 13.870 -6.754 16.455 1.00 78.00 192 LYS A N 1
ATOM 1543 C CA . LYS A 1 192 ? 14.801 -7.434 17.352 1.00 78.00 192 LYS A CA 1
ATOM 1544 C C . LYS A 1 192 ? 15.548 -6.420 18.220 1.00 78.00 192 LYS A C 1
ATOM 1546 O O . LYS A 1 192 ? 16.315 -5.590 17.734 1.00 78.00 192 LYS A O 1
ATOM 1551 N N . ALA A 1 193 ? 15.335 -6.501 19.530 1.00 71.38 193 ALA A N 1
ATOM 1552 C CA . ALA A 1 193 ? 16.061 -5.680 20.491 1.00 71.38 193 ALA A CA 1
ATOM 1553 C C . ALA A 1 193 ? 17.574 -5.973 20.431 1.00 71.38 193 ALA A C 1
ATOM 1555 O O . ALA A 1 193 ? 17.995 -7.108 20.202 1.00 71.38 193 ALA A O 1
ATOM 1556 N N . GLY A 1 194 ? 18.404 -4.945 20.633 1.00 68.38 194 GLY A N 1
ATOM 1557 C CA . GLY A 1 194 ? 19.869 -5.078 20.665 1.00 68.38 194 GLY A CA 1
ATOM 1558 C C . GLY A 1 194 ? 20.577 -5.101 19.299 1.00 68.38 194 GLY A C 1
ATOM 1559 O O . GLY A 1 194 ? 21.804 -5.146 19.263 1.00 68.38 194 GLY A O 1
ATOM 1560 N N . VAL A 1 195 ? 19.848 -5.016 18.177 1.00 65.81 195 VAL A N 1
ATOM 1561 C CA . VAL A 1 195 ? 20.424 -4.941 16.813 1.00 65.81 195 VAL A CA 1
ATOM 1562 C C . VAL A 1 195 ? 20.097 -3.623 16.097 1.00 65.81 195 VAL A C 1
ATOM 1564 O O . VAL A 1 195 ? 19.904 -3.583 14.885 1.00 65.81 195 VAL A O 1
ATOM 1567 N N . GLN A 1 196 ? 20.049 -2.524 16.856 1.00 65.81 196 GLN A N 1
ATOM 1568 C CA . GLN A 1 196 ? 19.725 -1.180 16.360 1.00 65.81 196 GLN A CA 1
ATOM 1569 C C . GLN A 1 196 ? 20.481 -0.851 15.060 1.00 65.81 196 GLN A C 1
ATOM 1571 O O . GLN A 1 196 ? 21.709 -0.904 15.028 1.00 65.81 196 GLN A O 1
ATOM 1576 N N . LYS A 1 197 ? 19.738 -0.498 14.000 1.00 66.31 197 LYS A N 1
ATOM 1577 C CA . LYS A 1 197 ? 20.265 -0.129 12.670 1.00 66.31 197 LYS A CA 1
ATOM 1578 C C . LYS A 1 197 ? 21.063 -1.221 11.942 1.00 66.31 197 LYS A C 1
ATOM 1580 O O . LYS A 1 197 ? 21.762 -0.915 10.975 1.00 66.31 197 LYS A O 1
ATOM 1585 N N . LYS A 1 198 ? 20.967 -2.477 12.380 1.00 78.75 198 LYS A N 1
ATOM 1586 C CA . LYS A 1 198 ? 21.608 -3.611 11.702 1.00 78.75 198 LYS A CA 1
ATOM 1587 C C . LYS A 1 198 ? 20.657 -4.366 10.785 1.00 78.75 198 LYS A C 1
ATOM 1589 O O . LYS A 1 198 ? 21.110 -4.882 9.773 1.00 78.75 198 LYS A O 1
ATOM 1594 N N . ASP A 1 199 ? 19.371 -4.408 11.118 1.00 89.69 199 ASP A N 1
ATOM 1595 C CA . ASP A 1 199 ? 18.367 -4.941 10.202 1.00 89.69 199 ASP A CA 1
ATOM 1596 C C . ASP A 1 199 ? 18.258 -4.041 8.972 1.00 89.69 199 ASP A C 1
ATOM 1598 O O . ASP A 1 199 ? 18.494 -2.829 9.039 1.00 89.69 199 ASP A O 1
ATOM 1602 N N . GLN A 1 200 ? 17.914 -4.648 7.844 1.00 93.12 200 GLN A N 1
ATOM 1603 C CA . GLN A 1 200 ? 17.817 -3.975 6.561 1.00 93.12 200 GLN A CA 1
ATOM 1604 C C . GLN A 1 200 ? 16.515 -4.341 5.859 1.00 93.12 200 GLN A C 1
ATOM 1606 O O . GLN A 1 200 ? 15.956 -5.420 6.057 1.00 93.12 200 GLN A O 1
ATOM 1611 N N . VAL A 1 201 ? 16.064 -3.452 4.984 1.00 94.75 201 VAL A N 1
ATOM 1612 C CA . VAL A 1 201 ? 14.979 -3.723 4.040 1.00 94.75 201 VAL A CA 1
ATOM 1613 C C . VAL A 1 201 ? 15.512 -3.550 2.628 1.00 94.75 201 VAL A C 1
ATOM 1615 O O . VAL A 1 201 ? 16.301 -2.646 2.350 1.00 94.75 201 VAL A O 1
ATOM 1618 N N . VAL A 1 202 ? 15.066 -4.419 1.726 1.00 96.44 202 VAL A N 1
ATOM 1619 C CA . VAL A 1 202 ? 15.327 -4.311 0.291 1.00 96.44 202 VAL A CA 1
ATOM 1620 C C . VAL A 1 202 ? 14.022 -4.440 -0.483 1.00 96.44 202 VAL A C 1
ATOM 1622 O O . VAL A 1 202 ? 13.157 -5.234 -0.119 1.00 96.44 202 VAL A O 1
ATOM 1625 N N . TYR A 1 203 ? 13.878 -3.665 -1.556 1.00 97.94 203 TYR A N 1
ATOM 1626 C CA . TYR A 1 203 ? 12.710 -3.701 -2.434 1.00 97.94 203 TYR A CA 1
ATOM 1627 C C . TYR A 1 203 ? 13.068 -4.260 -3.808 1.00 97.94 203 TYR A C 1
ATOM 1629 O O . TYR A 1 203 ? 14.177 -4.064 -4.307 1.00 97.94 203 TYR A O 1
ATOM 1637 N N . TYR A 1 204 ? 12.100 -4.912 -4.441 1.00 97.81 204 TYR A N 1
ATOM 1638 C CA . TYR A 1 204 ? 12.167 -5.288 -5.845 1.00 97.81 204 TYR A CA 1
ATOM 1639 C C . TYR A 1 204 ? 11.676 -4.126 -6.702 1.00 97.81 204 TYR A C 1
ATOM 1641 O O . TYR A 1 204 ? 10.616 -3.543 -6.464 1.00 97.81 204 TYR A O 1
ATOM 1649 N N . LYS A 1 205 ? 12.457 -3.799 -7.724 1.00 97.81 205 LYS A N 1
ATOM 1650 C CA . LYS A 1 205 ? 12.095 -2.827 -8.745 1.00 97.81 205 LYS A CA 1
ATOM 1651 C C . LYS A 1 205 ? 11.131 -3.458 -9.754 1.00 97.81 205 LYS A C 1
ATOM 1653 O O . LYS A 1 205 ? 11.157 -4.674 -9.966 1.00 97.81 205 LYS A O 1
ATOM 1658 N N . PRO A 1 206 ? 10.335 -2.645 -10.466 1.00 96.94 206 PRO A N 1
ATOM 1659 C CA . PRO A 1 206 ? 9.423 -3.131 -11.500 1.00 96.94 206 PRO A CA 1
ATOM 1660 C C . PRO A 1 206 ? 10.101 -3.824 -12.687 1.00 96.94 206 PRO A C 1
ATOM 1662 O O . PRO A 1 206 ? 9.445 -4.553 -13.426 1.00 96.94 206 PRO A O 1
ATOM 1665 N N . ASP A 1 207 ? 11.410 -3.650 -12.879 1.00 94.50 207 ASP A N 1
ATOM 1666 C CA . ASP A 1 207 ? 12.194 -4.372 -13.889 1.00 94.50 207 ASP A CA 1
ATOM 1667 C C . ASP A 1 207 ? 12.645 -5.774 -13.424 1.00 94.50 207 ASP A C 1
ATOM 1669 O O . ASP A 1 207 ? 13.217 -6.528 -14.210 1.00 94.50 207 ASP A O 1
ATOM 1673 N N . GLY A 1 208 ? 12.350 -6.145 -12.171 1.00 93.00 208 GLY A N 1
ATOM 1674 C CA . GLY A 1 208 ? 12.709 -7.419 -11.549 1.00 93.00 208 GLY A CA 1
ATOM 1675 C C . GLY A 1 208 ? 14.046 -7.415 -10.803 1.00 93.00 208 GLY A C 1
ATOM 1676 O O . GLY A 1 208 ? 14.386 -8.426 -10.191 1.00 93.00 208 GLY A O 1
ATOM 1677 N N . LYS A 1 209 ? 14.808 -6.314 -10.820 1.00 95.81 209 LYS A N 1
ATOM 1678 C CA . LYS A 1 209 ? 16.062 -6.204 -10.059 1.00 95.81 209 LYS A CA 1
ATOM 1679 C C . LYS A 1 209 ? 15.792 -5.834 -8.604 1.00 95.81 209 LYS A C 1
ATOM 1681 O O . LYS A 1 209 ? 14.819 -5.153 -8.297 1.00 95.81 209 LYS A O 1
ATOM 1686 N N . LEU A 1 210 ? 16.697 -6.220 -7.712 1.00 95.94 210 LEU A N 1
ATOM 1687 C CA . LEU A 1 210 ? 16.714 -5.705 -6.344 1.00 95.94 210 LEU A CA 1
ATOM 1688 C C . LEU A 1 210 ? 17.257 -4.273 -6.318 1.00 95.94 210 LEU A C 1
ATOM 1690 O O . LEU A 1 210 ? 18.161 -3.916 -7.080 1.00 95.94 210 LEU A O 1
ATOM 1694 N N . ASP A 1 211 ? 16.700 -3.451 -5.437 1.00 97.31 211 ASP A N 1
ATOM 1695 C CA . ASP A 1 211 ? 17.312 -2.185 -5.058 1.00 97.31 211 ASP A CA 1
ATOM 1696 C C . ASP A 1 211 ? 18.459 -2.389 -4.061 1.00 97.31 211 ASP A C 1
ATOM 1698 O O . ASP A 1 211 ? 18.687 -3.495 -3.569 1.00 97.31 211 ASP A O 1
ATOM 1702 N N . ALA A 1 212 ? 19.201 -1.323 -3.762 1.00 95.38 212 ALA A N 1
ATOM 1703 C CA . ALA A 1 212 ? 20.174 -1.370 -2.682 1.00 95.38 212 ALA A CA 1
ATOM 1704 C C . ALA A 1 212 ? 19.448 -1.563 -1.332 1.00 95.38 212 ALA A C 1
ATOM 1706 O O . ALA A 1 212 ? 18.508 -0.815 -1.043 1.00 95.38 212 ALA A O 1
ATOM 1707 N N . PRO A 1 213 ? 19.857 -2.537 -0.495 1.00 95.00 213 PRO A N 1
ATOM 1708 C CA . PRO A 1 213 ? 19.324 -2.657 0.854 1.00 95.00 213 PRO A CA 1
ATOM 1709 C C . PRO A 1 213 ? 19.687 -1.415 1.673 1.00 95.00 213 PRO A C 1
ATOM 1711 O O . PRO A 1 213 ? 20.774 -0.853 1.521 1.00 95.00 213 PRO A O 1
ATOM 1714 N N . PHE A 1 214 ? 18.797 -1.004 2.570 1.00 92.94 214 PHE A N 1
ATOM 1715 C CA . PHE A 1 214 ? 19.046 0.100 3.494 1.00 92.94 214 PHE A CA 1
ATOM 1716 C C . PHE A 1 214 ? 18.780 -0.327 4.934 1.00 92.94 214 PHE A C 1
ATOM 1718 O O . PHE A 1 214 ? 17.858 -1.096 5.206 1.00 92.94 214 PHE A O 1
ATOM 1725 N N . SER A 1 215 ? 19.601 0.173 5.858 1.00 91.69 215 SER A N 1
ATOM 1726 C CA . SER A 1 215 ? 19.454 -0.091 7.289 1.00 91.69 215 SER A CA 1
ATOM 1727 C C . SER A 1 215 ? 18.198 0.560 7.848 1.00 91.69 215 SER A C 1
ATOM 1729 O O . SER A 1 215 ? 17.900 1.716 7.545 1.00 91.69 215 SER A O 1
ATOM 1731 N N . VAL A 1 216 ? 17.519 -0.159 8.735 1.00 90.88 216 VAL A N 1
ATOM 1732 C CA . VAL A 1 216 ? 16.284 0.295 9.367 1.00 90.88 216 VAL A CA 1
ATOM 1733 C C . VAL A 1 216 ? 16.434 0.440 10.886 1.00 90.88 216 VAL A C 1
ATOM 1735 O O . VAL A 1 216 ? 17.183 -0.312 11.518 1.00 90.88 216 VAL A O 1
ATOM 1738 N N . PRO A 1 217 ? 15.778 1.433 11.512 1.00 89.88 217 PRO A N 1
ATOM 1739 C CA . PRO A 1 217 ? 15.829 1.627 12.959 1.00 89.88 217 PRO A CA 1
ATOM 1740 C C . PRO A 1 217 ? 15.165 0.463 13.708 1.00 89.88 217 PRO A C 1
ATOM 1742 O O . PRO A 1 217 ? 14.358 -0.268 13.149 1.00 89.88 217 PRO A O 1
ATOM 1745 N N . TYR A 1 218 ? 15.493 0.287 14.989 1.00 88.38 218 TYR A N 1
ATOM 1746 C CA . TYR A 1 218 ? 14.780 -0.662 15.849 1.00 88.38 218 TYR A CA 1
ATOM 1747 C C . TYR A 1 218 ? 13.494 -0.023 16.377 1.00 88.38 218 TYR A C 1
ATOM 1749 O O . TYR A 1 218 ? 13.562 1.059 16.952 1.00 88.38 218 TYR A O 1
ATOM 1757 N N . ASN A 1 219 ? 12.367 -0.725 16.242 1.00 86.19 219 ASN A N 1
ATOM 1758 C CA . ASN A 1 219 ? 11.059 -0.353 16.789 1.00 86.19 219 ASN A CA 1
ATOM 1759 C C . ASN A 1 219 ? 10.602 1.072 16.423 1.00 86.19 219 ASN A C 1
ATOM 1761 O O . ASN A 1 219 ? 10.065 1.804 17.253 1.00 86.19 219 ASN A O 1
ATOM 1765 N N . GLY A 1 220 ? 10.838 1.451 15.170 1.00 87.25 220 GLY A N 1
ATOM 1766 C CA . GLY A 1 220 ? 10.499 2.759 14.633 1.00 87.25 220 GLY A CA 1
ATOM 1767 C C . GLY A 1 220 ? 11.648 3.770 14.685 1.00 87.25 220 GLY A C 1
ATOM 1768 O O . GLY A 1 220 ? 12.505 3.758 15.567 1.00 87.25 220 GLY A O 1
ATOM 1769 N N . GLY A 1 221 ? 11.689 4.644 13.684 1.00 86.62 221 GLY A N 1
ATOM 1770 C CA . GLY A 1 221 ? 12.649 5.738 13.574 1.00 86.62 221 GLY A CA 1
ATOM 1771 C C . GLY A 1 221 ? 12.194 7.015 14.271 1.00 86.62 221 GLY A C 1
ATOM 1772 O O . GLY A 1 221 ? 11.034 7.172 14.648 1.00 86.62 221 GLY A O 1
ATOM 1773 N N . ASN A 1 222 ? 13.114 7.970 14.386 1.00 89.19 222 ASN A N 1
ATOM 1774 C CA . ASN A 1 222 ? 12.768 9.340 14.745 1.00 89.19 222 ASN A CA 1
ATOM 1775 C C . ASN A 1 222 ? 12.117 10.021 13.521 1.00 89.19 222 ASN A C 1
ATOM 1777 O O . ASN A 1 222 ? 12.760 10.093 12.468 1.00 89.19 222 ASN A O 1
ATOM 1781 N N . PRO A 1 223 ? 10.876 10.533 13.619 1.00 90.62 223 PRO A N 1
ATOM 1782 C CA . PRO A 1 223 ? 10.185 11.141 12.483 1.00 90.62 223 PRO A CA 1
ATOM 1783 C C . PRO A 1 223 ? 10.871 12.403 11.944 1.00 90.62 223 PRO A C 1
ATOM 1785 O O . PRO A 1 223 ? 10.601 12.770 10.804 1.00 90.62 223 PRO A O 1
ATOM 1788 N N . ALA A 1 224 ? 11.758 13.040 12.718 1.00 88.69 224 ALA A N 1
ATOM 1789 C CA . ALA A 1 224 ? 12.539 14.197 12.278 1.00 88.69 224 ALA A CA 1
ATOM 1790 C C . ALA A 1 224 ? 13.759 13.831 11.407 1.00 88.69 224 ALA A C 1
ATOM 1792 O O . ALA A 1 224 ? 14.367 14.719 10.810 1.00 88.69 224 ALA A O 1
ATOM 1793 N N . GLU A 1 225 ? 14.136 12.551 11.326 1.00 88.06 225 GLU A N 1
ATOM 1794 C CA . GLU A 1 225 ? 15.251 12.121 10.477 1.00 88.06 225 GLU A CA 1
ATOM 1795 C C . GLU A 1 225 ? 14.857 12.190 8.992 1.00 88.06 225 GLU A C 1
ATOM 1797 O O . GLU A 1 225 ? 13.807 11.657 8.622 1.00 88.06 225 GLU A O 1
ATOM 1802 N N . PRO A 1 226 ? 15.698 12.758 8.106 1.00 83.50 226 PRO A N 1
ATOM 1803 C CA . PRO A 1 226 ? 15.367 12.908 6.685 1.00 83.50 226 PRO A CA 1
ATOM 1804 C C . PRO A 1 226 ? 15.089 11.594 5.946 1.00 83.50 226 PRO A C 1
ATOM 1806 O O . PRO A 1 226 ? 14.405 11.589 4.926 1.00 83.50 226 PRO A O 1
ATOM 1809 N N . SER A 1 227 ? 15.641 10.480 6.432 1.00 83.12 227 SER A N 1
ATOM 1810 C CA . SER A 1 227 ? 15.432 9.149 5.857 1.00 83.12 227 SER A CA 1
ATOM 1811 C C . SER A 1 227 ? 14.179 8.440 6.378 1.00 83.12 227 SER A C 1
ATOM 1813 O O . SER A 1 227 ? 13.826 7.390 5.838 1.00 83.12 227 SER A O 1
ATOM 1815 N N . SER A 1 228 ? 13.515 8.981 7.405 1.00 91.62 228 SER A N 1
ATOM 1816 C CA . SER A 1 228 ? 12.287 8.405 7.946 1.00 91.62 228 SER A CA 1
ATOM 1817 C C . SER A 1 228 ? 11.133 8.565 6.964 1.00 91.62 228 SER A C 1
ATOM 1819 O O . SER A 1 228 ? 10.980 9.592 6.301 1.00 91.62 228 SER A O 1
ATOM 1821 N N . THR A 1 229 ? 10.310 7.527 6.897 1.00 96.31 229 THR A N 1
ATOM 1822 C CA . THR A 1 229 ? 9.127 7.442 6.045 1.00 96.31 229 THR A CA 1
ATOM 1823 C C . THR A 1 229 ? 7.901 7.091 6.868 1.00 96.31 229 THR A C 1
ATOM 1825 O O . THR A 1 229 ? 8.019 6.711 8.039 1.00 96.31 229 THR A O 1
ATOM 1828 N N . ILE A 1 230 ? 6.730 7.118 6.228 1.00 97.31 230 ILE A N 1
ATOM 1829 C CA . ILE A 1 230 ? 5.498 6.599 6.830 1.00 97.31 230 ILE A CA 1
ATOM 1830 C C . ILE A 1 230 ? 5.624 5.142 7.279 1.00 97.31 230 ILE A C 1
ATOM 1832 O O . ILE A 1 230 ? 5.010 4.769 8.268 1.00 97.31 230 ILE A O 1
ATOM 1836 N N . MET A 1 231 ? 6.449 4.330 6.610 1.00 97.25 231 MET A N 1
ATOM 1837 C CA . MET A 1 231 ? 6.651 2.920 6.961 1.00 97.25 231 MET A CA 1
ATOM 1838 C C . MET A 1 231 ? 7.726 2.725 8.038 1.00 97.25 231 MET A C 1
ATOM 1840 O O . MET A 1 231 ? 7.918 1.610 8.507 1.00 97.25 231 MET A O 1
ATOM 1844 N N . ALA A 1 232 ? 8.449 3.782 8.422 1.00 95.06 232 ALA A N 1
ATOM 1845 C CA . ALA A 1 232 ? 9.576 3.696 9.348 1.00 95.06 232 ALA A CA 1
ATOM 1846 C C . ALA A 1 232 ? 9.305 4.355 10.703 1.00 95.06 232 ALA A C 1
ATOM 1848 O O . ALA A 1 232 ? 9.855 3.907 11.704 1.00 95.06 232 ALA A O 1
ATOM 1849 N N . ALA A 1 233 ? 8.543 5.452 10.757 1.00 94.69 233 ALA A N 1
ATOM 1850 C CA . ALA A 1 233 ? 8.477 6.303 11.944 1.00 94.69 233 ALA A CA 1
ATOM 1851 C C . ALA A 1 233 ? 7.079 6.873 12.185 1.00 94.69 233 ALA A C 1
ATOM 1853 O O . ALA A 1 233 ? 6.495 7.505 11.304 1.00 94.69 233 ALA A O 1
ATOM 1854 N N . TYR A 1 234 ? 6.589 6.723 13.419 1.00 93.88 234 TYR A N 1
ATOM 1855 C CA . TYR A 1 234 ? 5.296 7.258 13.835 1.00 93.88 234 TYR A CA 1
ATOM 1856 C C . TYR A 1 234 ? 5.192 8.767 13.582 1.00 93.88 234 TYR A C 1
ATOM 1858 O O . TYR A 1 234 ? 6.041 9.545 14.017 1.00 93.88 234 TYR A O 1
ATOM 1866 N N . GLY A 1 235 ? 4.132 9.178 12.884 1.00 93.75 235 GLY A N 1
ATOM 1867 C CA . GLY A 1 235 ? 3.847 10.575 12.548 1.00 93.75 235 GLY A CA 1
ATOM 1868 C C . GLY A 1 235 ? 4.607 11.136 11.339 1.00 93.75 235 GLY A C 1
ATOM 1869 O O . GLY A 1 235 ? 4.321 12.259 10.927 1.00 93.75 235 GLY A O 1
ATOM 1870 N N . ASN A 1 236 ? 5.537 10.390 10.734 1.00 96.06 236 ASN A N 1
ATOM 1871 C CA . ASN A 1 236 ? 6.211 10.817 9.507 1.00 96.06 236 ASN A CA 1
ATOM 1872 C C . ASN A 1 236 ? 5.341 10.499 8.276 1.00 96.06 236 ASN A C 1
ATOM 1874 O O . ASN A 1 236 ? 4.775 9.417 8.171 1.00 96.06 236 ASN A O 1
ATOM 1878 N N . THR A 1 237 ? 5.213 11.434 7.339 1.00 95.62 237 THR A N 1
ATOM 1879 C CA . THR A 1 237 ? 4.334 11.305 6.159 1.00 95.62 237 THR A CA 1
ATOM 1880 C C . THR A 1 237 ? 5.106 11.236 4.843 1.00 95.62 237 THR A C 1
ATOM 1882 O O . THR A 1 237 ? 4.514 11.311 3.766 1.00 95.62 237 THR A O 1
ATOM 1885 N N . THR A 1 238 ? 6.431 11.084 4.902 1.00 96.50 238 THR A N 1
ATOM 1886 C CA . THR A 1 238 ? 7.275 10.958 3.716 1.00 96.50 238 THR A CA 1
ATOM 1887 C C . THR A 1 238 ? 6.971 9.647 3.001 1.00 96.50 238 THR A C 1
ATOM 1889 O O . THR A 1 238 ? 7.113 8.556 3.562 1.00 96.50 238 THR A O 1
ATOM 1892 N N . ILE A 1 239 ? 6.598 9.777 1.731 1.00 96.38 239 ILE A N 1
ATOM 1893 C CA . ILE A 1 239 ? 6.357 8.686 0.790 1.00 96.38 239 ILE A CA 1
ATOM 1894 C C . ILE A 1 239 ? 7.471 8.688 -0.246 1.00 96.38 239 ILE A C 1
ATOM 1896 O O . ILE A 1 239 ? 7.864 9.744 -0.740 1.00 96.38 239 ILE A O 1
ATOM 1900 N N . LEU A 1 240 ? 7.970 7.508 -0.596 1.00 96.75 240 LEU A N 1
ATOM 1901 C CA . LEU A 1 240 ? 9.057 7.353 -1.555 1.00 96.75 240 LEU A CA 1
ATOM 1902 C C . LEU A 1 240 ? 8.630 6.474 -2.723 1.00 96.75 240 LEU A C 1
ATOM 1904 O O . LEU A 1 240 ? 7.773 5.606 -2.589 1.00 96.75 240 LEU A O 1
ATOM 1908 N N . LYS A 1 241 ? 9.290 6.649 -3.873 1.00 96.75 241 LYS A N 1
ATOM 1909 C CA . LYS A 1 241 ? 9.008 5.900 -5.111 1.00 96.75 241 LYS A CA 1
ATOM 1910 C C . LYS A 1 241 ? 8.918 4.381 -4.894 1.00 96.75 241 LYS A C 1
ATOM 1912 O O . LYS A 1 241 ? 8.045 3.732 -5.465 1.00 96.75 241 LYS A O 1
ATOM 1917 N N . ARG A 1 242 ? 9.780 3.824 -4.033 1.00 97.25 242 ARG A N 1
ATOM 1918 C CA . ARG A 1 242 ? 9.799 2.388 -3.702 1.00 97.25 242 ARG A CA 1
ATOM 1919 C C . ARG A 1 242 ? 8.485 1.871 -3.111 1.00 97.25 242 ARG A C 1
ATOM 1921 O O . ARG A 1 242 ? 8.145 0.714 -3.329 1.00 97.25 242 ARG A O 1
ATOM 1928 N N . HIS A 1 243 ? 7.710 2.730 -2.447 1.00 98.31 243 HIS A N 1
ATOM 1929 C CA . HIS A 1 243 ? 6.407 2.368 -1.887 1.00 98.31 243 HIS A CA 1
ATOM 1930 C C . HIS A 1 243 ? 5.334 2.140 -2.964 1.00 98.31 243 HIS A C 1
ATOM 1932 O O . HIS A 1 243 ? 4.328 1.489 -2.705 1.00 98.31 243 HIS A O 1
ATOM 1938 N N . GLY A 1 244 ? 5.546 2.622 -4.191 1.00 98.06 244 GLY A N 1
ATOM 1939 C CA . GLY A 1 244 ? 4.653 2.353 -5.318 1.00 98.06 244 GLY A CA 1
ATOM 1940 C C . GLY A 1 244 ? 5.062 1.146 -6.171 1.00 98.06 244 GLY A C 1
ATOM 1941 O O . GLY A 1 244 ? 4.264 0.690 -6.990 1.00 98.06 244 GLY A O 1
ATOM 1942 N N . TRP A 1 245 ? 6.295 0.633 -6.051 1.00 98.62 245 TRP A N 1
ATOM 1943 C CA . TRP A 1 245 ? 6.853 -0.321 -7.026 1.00 98.62 245 TRP A CA 1
ATOM 1944 C C . TRP A 1 245 ? 6.054 -1.613 -7.162 1.00 98.62 245 TRP A C 1
ATOM 1946 O O . TRP A 1 245 ? 5.921 -2.121 -8.273 1.00 98.62 245 TRP A O 1
ATOM 1956 N N . LEU A 1 246 ? 5.447 -2.097 -6.079 1.00 97.88 246 LEU A N 1
ATOM 1957 C CA . LEU A 1 246 ? 4.552 -3.255 -6.108 1.00 97.88 246 LEU A CA 1
ATOM 1958 C C . LEU A 1 246 ? 3.362 -3.068 -7.070 1.00 97.88 246 LEU A C 1
ATOM 1960 O O . LEU A 1 246 ? 2.976 -4.007 -7.761 1.00 97.88 246 LEU A O 1
ATOM 1964 N N . ILE A 1 247 ? 2.831 -1.846 -7.205 1.00 98.44 247 ILE A N 1
ATOM 1965 C CA . ILE A 1 247 ? 1.741 -1.549 -8.141 1.00 98.44 247 ILE A CA 1
ATOM 1966 C C . ILE A 1 247 ? 2.245 -1.613 -9.581 1.00 98.44 247 ILE A C 1
ATOM 1968 O O . ILE A 1 247 ? 1.562 -2.162 -10.441 1.00 98.44 247 ILE A O 1
ATOM 1972 N N . ALA A 1 248 ? 3.453 -1.113 -9.850 1.00 98.38 248 ALA A N 1
ATOM 1973 C CA . ALA A 1 248 ? 4.070 -1.229 -11.169 1.00 98.38 248 ALA A CA 1
ATOM 1974 C C . ALA A 1 248 ? 4.448 -2.680 -11.520 1.00 98.38 248 ALA A C 1
ATOM 1976 O O . ALA A 1 248 ? 4.309 -3.063 -12.679 1.00 98.38 248 ALA A O 1
ATOM 1977 N N . ILE A 1 249 ? 4.860 -3.496 -10.541 1.00 98.19 249 ILE A N 1
ATOM 1978 C CA . ILE A 1 249 ? 5.096 -4.939 -10.717 1.00 98.19 249 ILE A CA 1
ATOM 1979 C C . ILE A 1 249 ? 3.797 -5.636 -11.137 1.00 98.19 249 ILE A C 1
ATOM 1981 O O . ILE A 1 249 ? 3.770 -6.298 -12.174 1.00 98.19 249 ILE A O 1
ATOM 1985 N N . GLU A 1 250 ? 2.705 -5.446 -10.391 1.00 97.81 250 GLU A N 1
ATOM 1986 C CA . GLU A 1 250 ? 1.424 -6.076 -10.732 1.00 97.81 250 GLU A CA 1
ATOM 1987 C C . GLU A 1 250 ? 0.825 -5.538 -12.033 1.00 97.81 250 GLU A C 1
ATOM 1989 O O . GLU A 1 250 ? 0.243 -6.298 -12.805 1.00 97.81 250 GLU A O 1
ATOM 1994 N N . ALA A 1 251 ? 0.988 -4.242 -12.315 1.00 96.62 251 ALA A N 1
ATOM 1995 C CA . ALA A 1 251 ? 0.547 -3.651 -13.570 1.00 96.62 251 ALA A CA 1
ATOM 1996 C C . ALA A 1 251 ? 1.313 -4.224 -14.765 1.00 96.62 251 ALA A C 1
ATOM 1998 O O . ALA A 1 251 ? 0.700 -4.568 -15.775 1.00 96.62 251 ALA A O 1
ATOM 1999 N N . ARG A 1 252 ? 2.638 -4.376 -14.643 1.00 95.25 252 ARG A N 1
ATOM 2000 C CA . ARG A 1 252 ? 3.467 -5.042 -15.650 1.00 95.25 252 ARG A CA 1
ATOM 2001 C C . ARG A 1 252 ? 2.970 -6.461 -15.874 1.00 95.25 252 ARG A C 1
ATOM 2003 O O . ARG A 1 252 ? 2.744 -6.828 -17.021 1.00 95.25 252 ARG A O 1
ATOM 2010 N N . ASP A 1 253 ? 2.790 -7.243 -14.817 1.00 94.12 253 ASP A N 1
ATOM 2011 C CA . ASP A 1 253 ? 2.358 -8.636 -14.941 1.00 94.12 253 ASP A CA 1
ATOM 2012 C C . ASP A 1 253 ? 0.970 -8.722 -15.605 1.00 94.12 253 ASP A C 1
ATOM 2014 O O . ASP A 1 253 ? 0.808 -9.459 -16.572 1.00 94.12 253 ASP A O 1
ATOM 2018 N N . LEU A 1 254 ? 0.006 -7.892 -15.190 1.00 93.31 254 LEU A N 1
ATOM 2019 C CA . LEU A 1 254 ? -1.335 -7.811 -15.787 1.00 93.31 254 LEU A CA 1
ATOM 2020 C C . LEU A 1 254 ? -1.311 -7.424 -17.275 1.00 93.31 254 LEU A C 1
ATOM 2022 O O . LEU A 1 254 ? -2.044 -7.991 -18.082 1.00 93.31 254 LEU A O 1
ATOM 2026 N N . LEU A 1 255 ? -0.484 -6.450 -17.653 1.00 90.75 255 LEU A N 1
ATOM 2027 C CA . LEU A 1 255 ? -0.376 -6.001 -19.041 1.00 90.75 255 LEU A CA 1
ATOM 2028 C C . LEU A 1 255 ? 0.397 -7.000 -19.920 1.00 90.75 255 LEU A C 1
ATOM 2030 O O . LEU A 1 255 ? 0.185 -7.020 -21.129 1.00 90.75 255 LEU A O 1
ATOM 2034 N N . ASN A 1 256 ? 1.270 -7.829 -19.339 1.00 88.38 256 ASN A N 1
ATOM 2035 C CA . ASN A 1 256 ? 2.071 -8.824 -20.062 1.00 88.38 256 ASN A CA 1
ATOM 2036 C C . ASN A 1 256 ? 1.515 -10.257 -19.997 1.00 88.38 256 ASN A C 1
ATOM 2038 O O . ASN A 1 256 ? 2.064 -11.138 -20.661 1.00 88.38 256 ASN A O 1
ATOM 2042 N N . GLU A 1 257 ? 0.435 -10.511 -19.251 1.00 78.38 257 GLU A N 1
ATOM 2043 C CA . GLU A 1 257 ? -0.332 -11.757 -19.370 1.00 78.38 257 GLU A CA 1
ATOM 2044 C C . GLU A 1 257 ? -0.717 -12.000 -20.849 1.00 78.38 257 GLU A C 1
ATOM 2046 O O . GLU A 1 257 ? -0.839 -11.028 -21.597 1.00 78.38 257 GLU A O 1
ATOM 2051 N N . PRO A 1 258 ? -0.878 -13.262 -21.312 1.00 58.28 258 PRO A N 1
ATOM 2052 C CA . PRO A 1 258 ? -0.522 -13.741 -22.669 1.00 58.28 258 PRO A CA 1
ATOM 2053 C C . PRO A 1 258 ? -1.184 -13.105 -23.918 1.00 58.28 258 PRO A C 1
ATOM 2055 O O . PRO A 1 258 ? -1.088 -13.662 -25.008 1.00 58.28 258 PRO A O 1
ATOM 2058 N N . GLY A 1 259 ? -1.863 -11.963 -23.819 1.00 54.88 259 GLY A N 1
ATOM 2059 C CA . GLY A 1 259 ? -2.698 -11.370 -24.860 1.00 54.88 259 GLY A CA 1
ATOM 2060 C C . GLY A 1 259 ? -2.130 -10.180 -25.644 1.00 54.88 259 GLY A C 1
ATOM 2061 O O . GLY A 1 259 ? -2.830 -9.716 -26.539 1.00 54.88 259 GLY A O 1
ATOM 2062 N N . LEU A 1 260 ? -0.929 -9.653 -25.354 1.00 61.72 260 LEU A N 1
ATOM 2063 C CA . LEU A 1 260 ? -0.385 -8.494 -26.103 1.00 61.72 260 LEU A CA 1
ATOM 2064 C C . LEU A 1 260 ? 0.797 -8.813 -27.032 1.00 61.72 260 LEU A C 1
ATOM 2066 O O . LEU A 1 260 ? 1.103 -8.007 -27.913 1.00 61.72 260 LEU A O 1
ATOM 2070 N N . GLY A 1 261 ? 1.455 -9.968 -26.865 1.00 67.94 261 GLY A N 1
ATOM 2071 C CA . GLY A 1 261 ? 2.558 -10.413 -27.734 1.00 67.94 261 GLY A CA 1
ATOM 2072 C C . GLY A 1 261 ? 3.766 -9.464 -27.782 1.00 67.94 261 GLY A C 1
ATOM 2073 O O . GLY A 1 261 ? 4.566 -9.526 -28.713 1.00 67.94 261 GLY A O 1
ATOM 2074 N N . ARG A 1 262 ? 3.883 -8.547 -26.815 1.00 78.62 262 ARG A N 1
ATOM 2075 C CA . ARG A 1 262 ? 4.967 -7.567 -26.694 1.00 78.62 262 ARG A CA 1
ATOM 2076 C C . ARG A 1 262 ? 5.200 -7.239 -25.227 1.00 78.62 262 ARG A C 1
ATOM 2078 O O . ARG A 1 262 ? 4.253 -7.238 -24.447 1.00 78.62 262 ARG A O 1
ATOM 2085 N N . LYS A 1 263 ? 6.454 -6.950 -24.880 1.00 87.75 263 LYS A N 1
ATOM 2086 C CA . LYS A 1 263 ? 6.853 -6.629 -23.510 1.00 87.75 263 LYS A CA 1
ATOM 2087 C C . LYS A 1 263 ? 6.501 -5.176 -23.190 1.00 87.75 263 LYS A C 1
ATOM 2089 O O . LYS A 1 263 ? 7.064 -4.271 -23.799 1.00 87.75 263 LYS A O 1
ATOM 2094 N N . ILE A 1 264 ? 5.584 -4.966 -22.252 1.00 91.31 264 ILE A N 1
ATOM 2095 C CA . ILE A 1 264 ? 5.269 -3.646 -21.696 1.00 91.31 264 ILE A CA 1
ATOM 2096 C C . ILE A 1 264 ? 6.077 -3.450 -20.420 1.00 91.31 264 ILE A C 1
ATOM 2098 O O . ILE A 1 264 ? 6.039 -4.286 -19.518 1.00 91.31 264 ILE A O 1
ATOM 2102 N N . GLU A 1 265 ? 6.795 -2.338 -20.330 1.00 95.19 265 GLU A N 1
ATOM 2103 C CA . GLU A 1 265 ? 7.494 -1.945 -19.109 1.00 95.19 265 GLU A CA 1
ATOM 2104 C C . GLU A 1 265 ? 6.601 -1.039 -18.266 1.00 95.19 265 GLU A C 1
ATOM 2106 O O . GLU A 1 265 ? 5.806 -0.261 -18.797 1.00 95.19 265 GLU A O 1
ATOM 2111 N N . CYS A 1 266 ? 6.721 -1.138 -16.946 1.00 97.06 266 CYS A N 1
ATOM 2112 C CA . CYS A 1 266 ? 6.014 -0.284 -16.000 1.00 97.06 266 CYS A CA 1
ATOM 2113 C C . CYS A 1 266 ? 6.996 0.234 -14.953 1.00 97.06 266 CYS A C 1
ATOM 2115 O O . CYS A 1 266 ? 7.874 -0.509 -14.533 1.00 97.06 266 CYS A O 1
ATOM 2117 N N . ASP A 1 267 ? 6.838 1.479 -14.518 1.00 98.19 267 ASP A N 1
ATOM 2118 C CA . ASP A 1 267 ? 7.585 2.069 -13.406 1.00 98.19 267 ASP A CA 1
ATOM 2119 C C . ASP A 1 267 ? 6.713 3.106 -12.685 1.00 98.19 267 ASP A C 1
ATOM 2121 O O . ASP A 1 267 ? 5.663 3.515 -13.185 1.00 98.19 267 ASP A O 1
ATOM 2125 N N . ILE A 1 268 ? 7.153 3.529 -11.506 1.00 98.12 268 ILE A N 1
ATOM 2126 C CA . ILE A 1 268 ? 6.534 4.596 -10.725 1.00 98.12 268 ILE A CA 1
ATOM 2127 C C . ILE A 1 268 ? 7.272 5.905 -10.972 1.00 98.12 268 ILE A C 1
ATOM 2129 O O . ILE A 1 268 ? 8.504 5.938 -10.971 1.00 98.12 268 ILE A O 1
ATOM 2133 N N . ILE A 1 269 ? 6.527 6.985 -11.165 1.00 94.50 269 ILE A N 1
ATOM 2134 C CA . ILE A 1 269 ? 7.050 8.354 -11.183 1.00 94.50 269 ILE A CA 1
ATOM 2135 C C . ILE A 1 269 ? 6.318 9.224 -10.171 1.00 94.50 269 ILE A C 1
ATOM 2137 O O . ILE A 1 269 ? 5.151 8.892 -9.841 1.00 94.50 269 ILE A O 1
#

Radius of gyration: 23.45 Å; chains: 1; bounding box: 60×30×92 Å

Foldseek 3Di:
DDDDDDDDDDDDDDDDDDPPDDDDDDPPPPLAAKFKDWAWAFLDLVWKFKAFLVRHGPPDGQATFTWMWIQNSHDPQAIETEFEEEEDEDPPPDPVLVVVVVVLLQVLQVVFPAQPKWKWKAFPSRGIGIHGYGYYYHYDNDPGQAYEYEYQDDPDAARHHRYGYDYSPDGSLSSNLRVLPNNPDAQQADADPPRAQSMWMWTAALVRDIDDIGTAGHPADDLPDPPHDSSGHPPRRDDDQSSCRSSQNVVQVRVVPPPPPGRMHIGID

Sequence (269 aa):
MGVKVRVQSPSEVARCEDPAISATLPCASCWSKDYAKEIKVNPVKRYSDQLNAEGKSYEYNFGARQYKLTIYCKTLKKVSVEIRLKIEPDKGVDETVIEKSKKSLIKGIKENWDNKFSLKTTDPKCGVKIFPIEFKVEFVASNEHYVFRIHKQYNREGVTGKFLDVSTDTGSWVYAHEFGHCFGLPDEYGYKAGVQKKDQVVYYKPDGKLDAPFSVPYNGGNPAEPSSTIMAAYGNTTILKRHGWLIAIEARDLLNEPGLGRKIECDII

Secondary structure (DSSP, 8-state):
------PPPP--------TTS-TTS----TT-S-EEEEEEE--BTTTEEEE-TTS-B-------EEEEEEE-TTTTSSEEEEEEEEEEEPTT--HHHHHHHHHHHHHHHHHHTTTS-EEEEEETTTEEEEEEEEEEEEE-SSS-SEEEEEESS-S--EEETTEEEEETT--HHHHHHHHHHHHTPPPSSB--TT-TTT-EEEEB-TTSPBPPPEE--BTS--TTSTT--TTTSTT-----GGGGHHHHHHHHHHHHSTTSSS--EEEE-

pLDDT: mean 87.08, std 17.89, range [33.81, 98.75]